Protein AF-A0A954KJP1-F1 (afdb_monomer_lite)

Radius of gyration: 23.6 Å; chains: 1; bounding box: 62×45×60 Å

pLDDT: mean 82.36, std 19.49, range [20.12, 98.12]

Foldseek 3Di:
DDQDADDDDDDPPDDDQAWAPLLVVQVPDDPQDDADSVGRCPHRRNCVRQQDADVVQDQPLQPPQAAPRRGGWGQKAFQQFAAPCSQVDDLQQQRGACHHDPDHDDPVSQPLDQQLAFTMFGFRPNAHTNGDHDLNHYFHQHDPPREPDDSRTASNDPQFHWTATSVRDIDTDGSPQDVQSVNSNSGRHNPDDSDPPTDDGSNPPDDPDDPDDDDDDDDDDPDDPDPDDDDDDDQPDDQVVLQQDWDQKDFDPFWDFLLVVVVVLCSSSVADEACVQADPVNRRDTDGDIDGGDTSNRSVCVSCVVSQWDWDADSNHGIYIHHD

Sequence (324 aa):
LLKYTNQHGSYPVGETQNLSWLGELEKSKAGAPAFREERPWNDPVNDAFVRRRVAQFQNPEIPKLVGDDGLPASHFAGVAGVGADAPDLAVQHPRAGIFGDRRQTRLQDVRDGLANTLMIVGVQNQLGSWAAPGNATMRALTKEPYINGPDGLGTGQQDGMFVLLADGSVRFLPAETEPVILRRLAAMADGTPLDPTFPGDPLVMENVQQPGMPPEPIAGPDDVPILVELAPNPPPFNVEKAVAQKLVRFEQTRPLTLRTLLVQWSELSALPIDVSAVPDEALNEQQQHSLENVSLAELLEELIEPAQLAADFSDEFGVRLKPR

Secondary structure (DSSP, 8-state):
------S---------SPPPHHHHHHHTSTTPPP--TTS-TTSTTTHHHHSS--GGG--TT----B-TTSSBBPSEEEEEEESTTGGGS-TT-TTB-S--TT----GGG--S-GGGSEEEEEB-SS--BTT--GGGTEEEE-SSS-BTSTT-B--S-SSEEEEEETTS-EEEEETTS-HHHHHHHH-SS----S-TTSS--GGG------TT-PPPPPP-TT--------PPPPPS--HHHHHTPEEEEEE-SS-EEHHHHHHHHHHHH---EE-TTS-HHHHH-EE--EEEEEEHHHHHHHHHTTTTEEEEEETTTEEEEEE-

Structure (mmCIF, N/CA/C/O backbone):
data_AF-A0A954KJP1-F1
#
_entry.id   AF-A0A954KJP1-F1
#
loop_
_atom_site.group_PDB
_atom_site.id
_atom_site.type_symbol
_atom_site.label_atom_id
_atom_site.label_alt_id
_atom_site.label_comp_id
_atom_site.label_asym_id
_atom_site.label_entity_id
_atom_site.label_seq_id
_atom_site.pdbx_PDB_ins_code
_atom_site.Cartn_x
_atom_site.Cartn_y
_atom_site.Cartn_z
_atom_site.occupancy
_atom_site.B_iso_or_equiv
_atom_site.auth_seq_id
_atom_site.auth_comp_id
_atom_site.auth_asym_id
_atom_site.auth_atom_id
_atom_site.pdbx_PDB_model_num
ATOM 1 N N . LEU A 1 1 ? 4.187 -1.324 -24.153 1.00 23.45 1 LEU A N 1
ATOM 2 C CA . LEU A 1 1 ? 3.593 -2.630 -23.792 1.00 23.45 1 LEU A CA 1
ATOM 3 C C . LEU A 1 1 ? 4.620 -3.708 -24.116 1.00 23.45 1 LEU A C 1
ATOM 5 O O . LEU A 1 1 ? 4.731 -4.095 -25.269 1.00 23.45 1 LEU A O 1
ATOM 9 N N . LEU A 1 2 ? 5.426 -4.099 -23.129 1.00 22.80 2 LEU A N 1
ATOM 10 C CA . LEU A 1 2 ? 6.421 -5.171 -23.238 1.00 22.80 2 LEU A CA 1
ATOM 11 C C . LEU A 1 2 ? 5.803 -6.469 -22.697 1.00 22.80 2 LEU A C 1
ATOM 13 O O . LEU A 1 2 ? 5.022 -6.424 -21.747 1.00 22.80 2 LEU A O 1
ATOM 17 N N . LYS A 1 3 ? 6.120 -7.610 -23.315 1.00 20.12 3 LYS A N 1
ATOM 18 C CA . LYS A 1 3 ? 5.771 -8.955 -22.833 1.00 20.12 3 LYS A CA 1
ATOM 19 C C . LYS A 1 3 ? 7.075 -9.671 -22.484 1.00 20.12 3 LYS A C 1
ATOM 21 O O . LYS A 1 3 ? 7.983 -9.684 -23.306 1.00 20.12 3 LYS A O 1
ATOM 26 N N . TYR A 1 4 ? 7.153 -10.245 -21.289 1.00 30.61 4 TYR A N 1
ATOM 27 C CA . TYR A 1 4 ? 8.313 -10.974 -20.769 1.00 30.61 4 TYR A CA 1
ATOM 28 C C . TYR A 1 4 ? 7.821 -12.268 -20.090 1.00 30.61 4 TYR A C 1
ATOM 30 O O . TYR A 1 4 ? 6.660 -12.341 -19.685 1.00 30.61 4 TYR A O 1
ATOM 38 N N . THR A 1 5 ? 8.667 -13.297 -19.994 1.00 25.14 5 THR A N 1
ATOM 39 C CA . THR A 1 5 ? 8.384 -14.532 -19.239 1.00 25.14 5 THR A CA 1
ATOM 40 C C . THR A 1 5 ? 9.705 -15.084 -18.696 1.00 25.14 5 THR A C 1
ATOM 42 O O . THR A 1 5 ? 10.645 -15.252 -19.472 1.00 25.14 5 THR A O 1
ATOM 45 N N . ASN A 1 6 ? 9.799 -15.346 -17.385 1.00 31.75 6 ASN A N 1
ATOM 46 C CA . ASN A 1 6 ? 10.981 -15.951 -16.748 1.00 31.75 6 ASN A CA 1
ATOM 47 C C . ASN A 1 6 ? 10.809 -17.469 -16.538 1.00 31.75 6 ASN A C 1
ATOM 49 O O . ASN A 1 6 ? 9.688 -17.974 -16.555 1.00 31.75 6 ASN A O 1
ATOM 53 N N . GLN A 1 7 ? 11.924 -18.189 -16.344 1.00 28.84 7 GLN A N 1
ATOM 54 C CA . GLN A 1 7 ? 11.957 -19.651 -16.167 1.00 28.84 7 GLN A CA 1
ATOM 55 C C . GLN A 1 7 ? 12.280 -20.131 -14.739 1.00 28.84 7 GLN A C 1
ATOM 57 O O . GLN A 1 7 ? 12.391 -21.338 -14.536 1.00 28.84 7 GLN A O 1
ATOM 62 N N . HIS A 1 8 ? 12.413 -19.261 -13.731 1.00 28.56 8 HIS A N 1
ATOM 63 C CA . HIS A 1 8 ? 12.825 -19.707 -12.394 1.00 28.56 8 HIS A CA 1
ATOM 64 C C . HIS A 1 8 ? 12.271 -18.848 -11.252 1.00 28.56 8 HIS A C 1
ATOM 66 O O . HIS A 1 8 ? 12.659 -17.696 -11.081 1.00 28.56 8 HIS A O 1
ATOM 72 N N . GLY A 1 9 ? 11.474 -19.481 -10.387 1.00 31.97 9 GLY A N 1
ATOM 73 C CA . GLY A 1 9 ? 11.171 -18.986 -9.046 1.00 31.97 9 GLY A CA 1
ATOM 74 C C . GLY A 1 9 ? 9.922 -19.637 -8.471 1.00 31.97 9 GLY A C 1
ATOM 75 O O . GLY A 1 9 ? 8.816 -19.213 -8.766 1.00 31.97 9 GLY A O 1
ATOM 76 N N . SER A 1 10 ? 10.088 -20.682 -7.662 1.00 26.67 10 SER A N 1
ATOM 77 C CA . SER A 1 10 ? 9.014 -21.211 -6.822 1.00 26.67 10 SER A CA 1
ATOM 78 C C . SER A 1 10 ? 8.552 -20.124 -5.851 1.00 26.67 10 SER A C 1
ATOM 80 O O . SER A 1 10 ? 9.316 -19.710 -4.978 1.00 26.67 10 SER A O 1
ATOM 82 N N . TYR A 1 11 ? 7.319 -19.662 -6.021 1.00 36.16 11 TYR A N 1
ATOM 83 C CA . TYR A 1 11 ? 6.672 -18.713 -5.123 1.00 36.16 11 TYR A CA 1
ATOM 84 C C . TYR A 1 11 ? 6.251 -19.428 -3.830 1.00 36.16 11 TYR A C 1
ATOM 86 O O . TYR A 1 11 ? 5.857 -20.597 -3.904 1.00 36.16 11 TYR A O 1
ATOM 94 N N . PRO A 1 12 ? 6.335 -18.777 -2.655 1.00 33.31 12 PRO A N 1
ATOM 95 C CA . PRO A 1 12 ? 5.857 -19.371 -1.412 1.00 33.31 12 PRO A CA 1
ATOM 96 C C . PRO A 1 12 ? 4.398 -19.807 -1.586 1.00 33.31 12 PRO A C 1
ATOM 98 O O . PRO A 1 12 ? 3.535 -19.025 -1.990 1.00 33.31 12 PRO A O 1
ATOM 101 N N . VAL A 1 13 ? 4.153 -21.095 -1.347 1.00 31.06 13 VAL A N 1
ATOM 102 C CA . VAL A 1 13 ? 2.827 -21.709 -1.407 1.00 31.06 13 VAL A CA 1
ATOM 103 C C . VAL A 1 13 ? 2.051 -21.208 -0.196 1.00 31.06 13 VAL A C 1
ATOM 105 O O . VAL A 1 13 ? 2.281 -21.645 0.926 1.00 31.06 13 VAL A O 1
ATOM 108 N N . GLY A 1 14 ? 1.176 -20.243 -0.460 1.00 35.81 14 GLY A N 1
ATOM 109 C CA . GLY A 1 14 ? 0.294 -19.589 0.497 1.00 35.81 14 GLY A CA 1
ATOM 110 C C . GLY A 1 14 ? -0.821 -18.863 -0.253 1.00 35.81 14 GLY A C 1
ATOM 111 O O . GLY A 1 14 ? -0.774 -17.656 -0.432 1.00 35.81 14 GLY A O 1
ATOM 112 N N . GLU A 1 15 ? -1.742 -19.660 -0.793 1.00 47.12 15 GLU A N 1
ATOM 113 C CA . GLU A 1 15 ? -3.182 -19.392 -0.918 1.00 47.12 15 GLU A CA 1
ATOM 114 C C . GLU A 1 15 ? -3.646 -18.015 -1.433 1.00 47.12 15 GLU A C 1
ATOM 116 O O . GLU A 1 15 ? -3.889 -17.073 -0.690 1.00 47.12 15 GLU A O 1
ATOM 121 N N . THR A 1 16 ? -3.867 -17.926 -2.746 1.00 52.97 16 THR A N 1
ATOM 122 C CA . THR A 1 16 ? -5.167 -17.649 -3.404 1.00 52.97 16 THR A CA 1
ATOM 123 C C . THR A 1 16 ? -4.906 -17.385 -4.893 1.00 52.97 16 THR A C 1
ATOM 125 O O . THR A 1 16 ? -3.893 -16.801 -5.270 1.00 52.97 16 THR A O 1
ATOM 128 N N . GLN A 1 17 ? -5.813 -17.813 -5.780 1.00 63.50 17 GLN A N 1
ATOM 129 C CA . GLN A 1 17 ? -5.730 -17.445 -7.207 1.00 63.50 17 GLN A CA 1
ATOM 130 C C . GLN A 1 17 ? -5.989 -15.943 -7.437 1.00 63.50 17 GLN A C 1
ATOM 132 O O . GLN A 1 17 ? -5.763 -15.427 -8.527 1.00 63.50 17 GLN A O 1
ATOM 137 N N . ASN A 1 18 ? -6.459 -15.248 -6.402 1.00 74.88 18 ASN A N 1
ATOM 138 C CA . ASN A 1 18 ? -7.111 -13.957 -6.504 1.00 74.88 18 ASN A CA 1
ATOM 139 C C . ASN A 1 18 ? -6.110 -12.800 -6.497 1.00 74.88 18 ASN A C 1
ATOM 141 O O . ASN A 1 18 ? -5.046 -12.867 -5.882 1.00 74.88 18 ASN A O 1
ATOM 145 N N . LEU A 1 19 ? -6.499 -11.712 -7.156 1.00 88.44 19 LEU A N 1
ATOM 146 C CA . LEU A 1 19 ? -5.857 -10.414 -7.008 1.00 88.44 19 LEU A CA 1
ATOM 147 C C . LEU A 1 19 ? -6.263 -9.765 -5.683 1.00 88.44 19 LEU A C 1
ATOM 149 O O . LEU A 1 19 ? -7.354 -9.992 -5.160 1.00 88.44 19 LEU A O 1
ATOM 153 N N . SER A 1 20 ? -5.405 -8.880 -5.186 1.00 92.00 20 SER A N 1
ATOM 154 C CA . SER A 1 20 ? -5.802 -7.883 -4.195 1.00 92.00 20 SER A CA 1
ATOM 155 C C . SER A 1 20 ? -6.935 -6.983 -4.702 1.00 92.00 20 SER A C 1
ATOM 157 O O . SER A 1 20 ? -7.167 -6.843 -5.907 1.00 92.00 20 SER A O 1
ATOM 159 N N . TRP A 1 21 ? -7.574 -6.251 -3.788 1.00 90.00 21 TRP A N 1
ATOM 160 C CA . TRP A 1 21 ? -8.555 -5.224 -4.155 1.00 90.00 21 TRP A CA 1
ATOM 161 C C . TRP A 1 21 ? -7.945 -4.105 -5.025 1.00 90.00 21 TRP A C 1
ATOM 163 O O . TRP A 1 21 ? -8.612 -3.574 -5.913 1.00 90.00 21 TRP A O 1
ATOM 173 N N . LEU A 1 22 ? -6.664 -3.778 -4.818 1.00 93.75 22 LEU A N 1
ATOM 174 C CA . LEU A 1 22 ? -5.909 -2.845 -5.660 1.00 93.75 22 LEU A CA 1
ATOM 175 C C . LEU A 1 22 ? -5.681 -3.417 -7.062 1.00 93.75 22 LEU A C 1
ATOM 177 O O . LEU A 1 22 ? -5.765 -2.696 -8.055 1.00 93.75 22 LEU A O 1
ATOM 181 N N . GLY A 1 23 ? -5.431 -4.722 -7.157 1.00 93.56 23 GLY A N 1
ATOM 182 C CA . GLY A 1 23 ? -5.283 -5.407 -8.428 1.00 93.56 23 GLY A CA 1
ATOM 183 C C . GLY A 1 23 ? -6.583 -5.480 -9.211 1.00 93.56 23 GLY A C 1
ATOM 184 O O . GLY A 1 23 ? -6.574 -5.198 -10.408 1.00 93.56 23 GLY A O 1
ATOM 185 N N . GLU A 1 24 ? -7.703 -5.747 -8.545 1.00 91.06 24 GLU A N 1
ATOM 186 C CA . GLU A 1 24 ? -9.035 -5.666 -9.149 1.00 91.06 24 GLU A CA 1
ATOM 187 C C . GLU A 1 24 ? -9.353 -4.244 -9.641 1.00 91.06 24 GLU A C 1
ATOM 189 O O . GLU A 1 24 ? -9.811 -4.063 -10.775 1.00 91.06 24 GLU A O 1
ATOM 194 N N . LEU A 1 25 ? -9.019 -3.218 -8.847 1.00 91.19 25 LEU A N 1
ATOM 195 C CA . LEU A 1 25 ? -9.160 -1.820 -9.255 1.00 91.19 25 LEU A CA 1
ATOM 196 C C . LEU A 1 25 ? -8.360 -1.526 -10.528 1.00 91.19 25 LEU A C 1
ATOM 198 O O . LEU A 1 25 ? -8.892 -0.938 -11.468 1.00 91.19 25 LEU A O 1
ATOM 202 N N . GLU A 1 26 ? -7.100 -1.950 -10.598 1.00 93.56 26 GLU A N 1
ATOM 203 C CA . GLU A 1 26 ? -6.287 -1.734 -11.791 1.00 93.56 26 GLU A CA 1
ATOM 204 C C . GLU A 1 26 ? -6.762 -2.537 -13.002 1.00 93.56 26 GLU A C 1
ATOM 206 O O . GLU A 1 26 ? -6.755 -2.009 -14.113 1.00 93.56 26 GLU A O 1
ATOM 211 N N . LYS A 1 27 ? -7.186 -3.790 -12.806 1.00 92.00 27 LYS A N 1
ATOM 212 C CA . LYS A 1 27 ? -7.729 -4.645 -13.871 1.00 92.00 27 LYS A CA 1
ATOM 213 C C . LYS A 1 27 ? -8.950 -3.996 -14.525 1.00 92.00 27 LYS A C 1
ATOM 215 O O . LYS A 1 27 ? -9.126 -4.108 -15.734 1.00 92.00 27 LYS A O 1
ATOM 220 N N . SER A 1 28 ? -9.757 -3.275 -13.743 1.00 88.62 28 SER A N 1
ATOM 221 C CA . SER A 1 28 ? -10.949 -2.572 -14.230 1.00 88.62 28 SER A CA 1
ATOM 222 C C . SER A 1 28 ? -10.658 -1.330 -15.091 1.00 88.62 28 SER A C 1
ATOM 224 O O . SER A 1 28 ? -11.560 -0.823 -15.763 1.00 88.62 28 SER A O 1
ATOM 226 N N . LYS A 1 29 ? -9.417 -0.819 -15.103 1.00 88.00 29 LYS A N 1
ATOM 227 C CA . LYS A 1 29 ? -9.063 0.398 -15.847 1.00 88.00 29 LYS A CA 1
ATOM 228 C C . LYS A 1 29 ? -8.981 0.144 -17.351 1.00 88.00 29 LYS A C 1
ATOM 230 O O . LYS A 1 29 ? -8.435 -0.854 -17.821 1.00 88.00 29 LYS A O 1
ATOM 235 N N . ALA A 1 30 ? -9.447 1.118 -18.131 1.00 82.44 30 ALA A N 1
ATOM 236 C CA . ALA A 1 30 ? -9.296 1.092 -19.580 1.00 82.44 30 ALA A CA 1
ATOM 237 C C . ALA A 1 30 ? -7.807 1.049 -19.972 1.00 82.44 30 ALA A C 1
ATOM 239 O O . ALA A 1 30 ? -7.017 1.886 -19.539 1.00 82.44 30 ALA A O 1
ATOM 240 N N . GLY A 1 31 ? -7.431 0.078 -20.809 1.00 81.88 31 GLY A N 1
ATOM 241 C CA . GLY A 1 31 ? -6.047 -0.098 -21.262 1.00 81.88 31 GLY A CA 1
ATOM 242 C C . GLY A 1 31 ? -5.134 -0.841 -20.282 1.00 81.88 31 GLY A C 1
ATOM 243 O O . GLY A 1 31 ? -3.928 -0.906 -20.532 1.00 81.88 31 GLY A O 1
ATOM 244 N N . ALA A 1 32 ? -5.675 -1.416 -19.202 1.00 82.75 32 ALA A N 1
ATOM 245 C CA . ALA A 1 32 ? -4.917 -2.309 -18.335 1.00 82.75 32 ALA A CA 1
ATOM 246 C C . ALA A 1 32 ? -4.325 -3.490 -19.140 1.00 82.75 32 ALA A C 1
ATOM 248 O O . ALA A 1 32 ? -4.969 -3.988 -20.073 1.00 82.75 32 ALA A O 1
ATOM 249 N N . PRO A 1 33 ? -3.100 -3.953 -18.816 1.00 84.12 33 PRO A N 1
ATOM 250 C CA . PRO A 1 33 ? -2.550 -5.164 -19.412 1.00 84.12 33 PRO A CA 1
ATOM 251 C C . PRO A 1 33 ? -3.483 -6.360 -19.205 1.00 84.12 33 PRO A C 1
ATOM 253 O O . PRO A 1 33 ? -4.196 -6.439 -18.207 1.00 84.12 33 PRO A O 1
ATOM 256 N N . ALA A 1 34 ? -3.452 -7.314 -20.134 1.00 84.44 34 ALA A N 1
ATOM 257 C CA . ALA A 1 34 ? -4.242 -8.529 -19.992 1.00 84.44 34 ALA A CA 1
ATOM 258 C C . ALA A 1 34 ? -3.804 -9.323 -18.748 1.00 84.44 34 ALA A C 1
ATOM 260 O O . ALA A 1 34 ? -2.611 -9.542 -18.546 1.00 84.44 34 ALA A O 1
ATOM 261 N N . PHE A 1 35 ? -4.783 -9.792 -17.979 1.00 87.44 35 PHE A N 1
ATOM 262 C CA . PHE A 1 35 ? -4.615 -10.672 -16.825 1.00 87.44 35 PHE A CA 1
ATOM 263 C C . PHE A 1 35 ? -5.343 -12.002 -17.094 1.00 87.44 35 PHE A C 1
ATOM 265 O O . PHE A 1 35 ? -6.341 -12.025 -17.818 1.00 87.44 35 PHE A O 1
ATOM 272 N N . ARG A 1 36 ? -4.812 -13.120 -16.596 1.00 87.56 36 ARG A N 1
ATOM 273 C CA . ARG A 1 36 ? -5.393 -14.467 -16.696 1.00 87.56 36 ARG A CA 1
ATOM 274 C C . ARG A 1 36 ? -5.914 -14.875 -15.330 1.00 87.56 36 ARG A C 1
ATOM 276 O O . ARG A 1 36 ? -5.128 -15.216 -14.452 1.00 87.56 36 ARG A O 1
ATOM 283 N N . GLU A 1 37 ? -7.231 -14.837 -15.178 1.00 84.12 37 GLU A N 1
ATOM 284 C CA . GLU A 1 37 ? -7.913 -15.132 -13.913 1.00 84.12 37 GLU A CA 1
ATOM 285 C C . GLU A 1 37 ? -7.865 -16.617 -13.550 1.00 84.12 37 GLU A C 1
ATOM 287 O O . GLU A 1 37 ? -7.960 -16.967 -12.381 1.00 84.12 37 GLU A O 1
ATOM 292 N N . GLU A 1 38 ? -7.657 -17.503 -14.530 1.00 84.00 38 GLU A N 1
ATOM 293 C CA . GLU A 1 38 ? -7.529 -18.943 -14.273 1.00 84.00 38 GLU A CA 1
ATOM 294 C C . GLU A 1 38 ? -6.162 -19.318 -13.675 1.00 84.00 38 GLU A C 1
ATOM 296 O O . GLU A 1 38 ? -5.870 -20.496 -13.440 1.00 84.00 38 GLU A O 1
ATOM 301 N N . ARG A 1 39 ? -5.283 -18.329 -13.486 1.00 85.06 39 ARG A N 1
ATOM 302 C CA . ARG A 1 39 ? -3.927 -18.490 -12.976 1.00 85.06 39 ARG A CA 1
ATOM 303 C C . ARG A 1 39 ? -3.725 -17.622 -11.739 1.00 85.06 39 ARG A C 1
ATOM 305 O O . ARG A 1 39 ? -4.300 -16.539 -11.671 1.00 85.06 39 ARG A O 1
ATOM 312 N N . PRO A 1 40 ? -2.881 -18.058 -10.787 1.00 85.19 40 PRO A N 1
ATOM 313 C CA . PRO A 1 40 ? -2.502 -17.227 -9.653 1.00 85.19 40 PRO A CA 1
ATOM 314 C C . PRO A 1 40 ? -2.019 -15.843 -10.083 1.00 85.19 40 PRO A C 1
ATOM 316 O O . PRO A 1 40 ? -1.412 -15.682 -11.147 1.00 85.19 40 PRO A O 1
ATOM 319 N N . TRP A 1 41 ? -2.244 -14.843 -9.235 1.00 87.56 41 TRP A N 1
ATOM 320 C CA . TRP A 1 41 ? -1.829 -13.471 -9.519 1.00 87.56 41 TRP A CA 1
ATOM 321 C C . TRP A 1 41 ? -0.326 -13.365 -9.829 1.00 87.56 41 TRP A C 1
ATOM 323 O O . TRP A 1 41 ? 0.057 -12.602 -10.710 1.00 87.56 41 TRP A O 1
ATOM 333 N N . ASN A 1 42 ? 0.508 -14.175 -9.174 1.00 85.56 42 ASN A N 1
ATOM 334 C CA . ASN A 1 42 ? 1.961 -14.228 -9.346 1.00 85.56 42 ASN A CA 1
ATOM 335 C C . ASN A 1 42 ? 2.444 -15.233 -10.411 1.00 85.56 42 ASN A C 1
ATOM 337 O O . ASN A 1 42 ? 3.642 -15.491 -10.499 1.00 85.56 42 ASN A O 1
ATOM 341 N N . ASP A 1 43 ? 1.548 -15.811 -11.217 1.00 86.38 43 ASP A N 1
ATOM 342 C CA . ASP A 1 43 ? 1.935 -16.683 -12.331 1.00 86.38 43 ASP A CA 1
ATOM 343 C C . ASP A 1 43 ? 2.736 -15.888 -13.387 1.00 86.38 43 ASP A C 1
ATOM 345 O O . ASP A 1 43 ? 2.366 -14.749 -13.700 1.00 86.38 43 ASP A O 1
ATOM 349 N N . PRO A 1 44 ? 3.785 -16.466 -14.005 1.00 85.94 44 PRO A N 1
ATOM 350 C CA . PRO A 1 44 ? 4.555 -15.806 -15.064 1.00 85.94 44 PRO A CA 1
ATOM 351 C C . PRO A 1 44 ? 3.729 -15.292 -16.255 1.00 85.94 44 PRO A C 1
ATOM 353 O O . PRO A 1 44 ? 4.186 -14.425 -16.994 1.00 85.94 44 PRO A O 1
ATOM 356 N N . VAL A 1 45 ? 2.510 -15.792 -16.484 1.00 85.50 45 VAL A N 1
ATOM 357 C CA . VAL A 1 45 ? 1.613 -15.227 -17.507 1.00 85.50 45 VAL A CA 1
ATOM 358 C C . VAL A 1 45 ? 1.045 -13.854 -17.115 1.00 85.50 45 VAL A C 1
ATOM 360 O O . VAL A 1 45 ? 0.721 -13.047 -17.988 1.00 85.50 45 VAL A O 1
ATOM 363 N N . ASN A 1 46 ? 0.932 -13.586 -15.812 1.00 89.00 46 ASN A N 1
ATOM 364 C CA . ASN A 1 46 ? 0.360 -12.375 -15.217 1.00 89.00 46 ASN A CA 1
ATOM 365 C C . ASN A 1 46 ? 1.420 -11.323 -14.868 1.00 89.00 46 ASN A C 1
ATOM 367 O O . ASN A 1 46 ? 1.108 -10.192 -14.501 1.00 89.00 46 ASN A O 1
ATOM 371 N N . ASP A 1 47 ? 2.684 -11.658 -15.059 1.00 86.12 47 ASP A N 1
ATOM 372 C CA . ASP A 1 47 ? 3.837 -10.835 -14.722 1.00 86.12 47 ASP A CA 1
ATOM 373 C C . ASP A 1 47 ? 3.807 -9.433 -15.357 1.00 86.12 47 ASP A C 1
ATOM 375 O O . ASP A 1 47 ? 4.095 -8.438 -14.694 1.00 86.12 47 ASP A O 1
ATOM 379 N N . ALA A 1 48 ? 3.396 -9.321 -16.626 1.00 84.62 48 ALA A N 1
ATOM 380 C CA . ALA A 1 48 ? 3.255 -8.027 -17.305 1.00 84.62 48 ALA A CA 1
ATOM 381 C C . ALA A 1 48 ? 2.191 -7.126 -16.650 1.00 84.62 48 ALA A C 1
ATOM 383 O O . ALA A 1 48 ? 2.259 -5.899 -16.750 1.00 84.62 48 ALA A O 1
ATOM 384 N N . PHE A 1 49 ? 1.201 -7.732 -15.992 1.00 89.75 49 PHE A N 1
ATOM 385 C CA . PHE A 1 49 ? 0.206 -7.021 -15.210 1.00 89.75 49 PHE A CA 1
ATOM 386 C C . PHE A 1 49 ? 0.740 -6.664 -13.822 1.00 89.75 49 PHE A C 1
ATOM 388 O O . PHE A 1 49 ? 0.528 -5.533 -13.410 1.00 89.75 49 PHE A O 1
ATOM 395 N N . VAL A 1 50 ? 1.437 -7.566 -13.127 1.00 91.44 50 VAL A N 1
ATOM 396 C CA . VAL A 1 50 ? 1.845 -7.400 -11.716 1.00 91.44 50 VAL A CA 1
ATOM 397 C C . VAL A 1 50 ? 3.120 -6.577 -11.528 1.00 91.44 50 VAL A C 1
ATOM 399 O O . VAL A 1 50 ? 3.231 -5.805 -10.579 1.00 91.44 50 VAL A O 1
ATOM 402 N N . ARG A 1 51 ? 4.088 -6.684 -12.442 1.00 89.75 51 ARG A N 1
ATOM 403 C CA . ARG A 1 51 ? 5.404 -6.035 -12.297 1.00 89.75 51 ARG A CA 1
ATOM 404 C C . ARG A 1 51 ? 5.436 -4.571 -12.696 1.00 89.75 51 ARG A C 1
ATOM 406 O O . ARG A 1 51 ? 6.471 -3.922 -12.574 1.00 89.75 51 ARG A O 1
ATOM 413 N N . ARG A 1 52 ? 4.319 -4.022 -13.164 1.00 91.12 52 ARG A N 1
ATOM 414 C CA . ARG A 1 52 ? 4.244 -2.587 -13.426 1.00 91.12 52 ARG A CA 1
ATOM 415 C C . ARG A 1 52 ? 4.224 -1.820 -12.113 1.00 91.12 52 ARG A C 1
ATOM 417 O O . ARG A 1 52 ? 3.518 -2.164 -11.164 1.00 91.12 52 ARG A O 1
ATOM 424 N N . ARG A 1 53 ? 4.943 -0.710 -12.106 1.00 8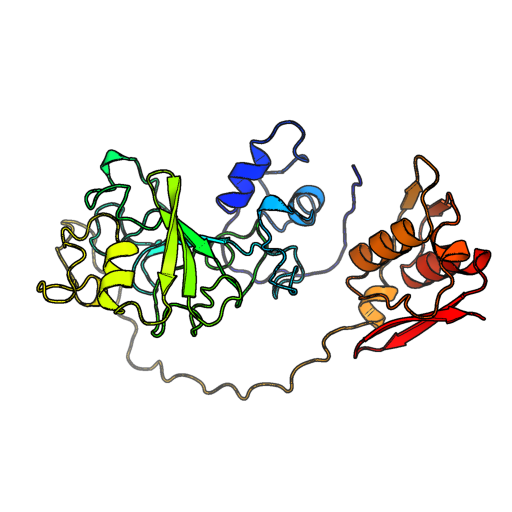9.62 53 ARG A N 1
ATOM 425 C CA . ARG A 1 53 ? 4.791 0.311 -11.085 1.00 89.62 53 ARG A CA 1
ATOM 426 C C . ARG A 1 53 ? 3.460 1.035 -11.285 1.00 89.62 53 ARG A C 1
ATOM 428 O O . ARG A 1 53 ? 3.159 1.495 -12.386 1.00 89.62 53 ARG A O 1
ATOM 435 N N . VAL A 1 54 ? 2.692 1.173 -10.211 1.00 93.06 54 VAL A N 1
ATOM 436 C CA . VAL A 1 54 ? 1.471 1.982 -10.181 1.00 93.06 54 VAL A CA 1
ATOM 437 C C . VAL A 1 54 ? 1.727 3.145 -9.239 1.00 93.06 54 VAL A C 1
ATOM 439 O O . VAL A 1 54 ? 1.607 3.010 -8.026 1.00 93.06 54 VAL A O 1
ATOM 442 N N . ALA A 1 55 ? 2.139 4.287 -9.793 1.00 91.69 55 ALA A N 1
ATOM 443 C CA . ALA A 1 55 ? 2.544 5.447 -8.996 1.00 91.69 55 ALA A CA 1
ATOM 444 C C . ALA A 1 55 ? 1.434 5.928 -8.042 1.00 91.69 55 ALA A C 1
ATOM 446 O O . ALA A 1 55 ? 1.727 6.432 -6.968 1.00 91.69 55 ALA A O 1
ATOM 447 N N . GLN A 1 56 ? 0.164 5.713 -8.397 1.00 92.38 56 GLN A N 1
ATOM 448 C CA . GLN A 1 56 ? -0.992 6.052 -7.565 1.00 92.38 56 GLN A CA 1
ATOM 449 C C . GLN A 1 56 ? -1.063 5.246 -6.261 1.00 92.38 56 GLN A C 1
ATOM 451 O O . GLN A 1 56 ? -1.740 5.668 -5.331 1.00 92.38 56 GLN A O 1
ATOM 456 N N . PHE A 1 57 ? -0.386 4.098 -6.185 1.00 95.44 57 PHE A N 1
ATOM 457 C CA . PHE A 1 57 ? -0.324 3.270 -4.980 1.00 95.44 57 PHE A CA 1
ATOM 458 C C . PHE A 1 57 ? 0.923 3.547 -4.148 1.00 95.44 57 PHE A C 1
ATOM 460 O O . PHE A 1 57 ? 1.160 2.866 -3.158 1.00 95.44 57 PHE A O 1
ATOM 467 N N . GLN A 1 58 ? 1.728 4.538 -4.530 1.00 94.19 58 GLN A N 1
ATOM 468 C CA . GLN A 1 58 ? 2.991 4.827 -3.879 1.00 94.19 58 GLN A CA 1
ATOM 469 C C . GLN A 1 58 ? 2.994 6.233 -3.301 1.00 94.19 58 GLN A C 1
ATOM 471 O O . GLN A 1 58 ? 2.810 7.227 -3.997 1.00 94.19 58 GLN A O 1
ATOM 476 N N . ASN A 1 59 ? 3.268 6.301 -2.007 1.00 93.19 59 ASN A N 1
ATOM 477 C CA . ASN A 1 59 ? 3.651 7.528 -1.336 1.00 93.19 59 ASN A CA 1
ATOM 478 C C . ASN A 1 59 ? 5.092 7.921 -1.739 1.00 93.19 59 ASN A C 1
ATOM 480 O O . ASN A 1 59 ? 5.993 7.111 -1.503 1.00 93.19 59 ASN A O 1
ATOM 484 N N . PRO A 1 60 ? 5.322 9.113 -2.327 1.00 88.56 60 PRO A N 1
ATOM 485 C CA . PRO A 1 60 ? 6.655 9.567 -2.732 1.00 88.56 60 PRO A CA 1
ATOM 486 C C . PRO A 1 60 ? 7.615 9.803 -1.557 1.00 88.56 60 PRO A C 1
ATOM 488 O O . PRO A 1 60 ? 8.823 9.759 -1.762 1.00 88.56 60 PRO A O 1
ATOM 491 N N . GLU A 1 61 ? 7.100 9.998 -0.339 1.00 87.00 61 GLU A N 1
ATOM 492 C CA . GLU A 1 61 ? 7.909 10.185 0.875 1.00 87.00 61 GLU A CA 1
ATOM 493 C C . GLU A 1 61 ? 8.488 8.869 1.419 1.00 87.00 61 GLU A C 1
ATOM 495 O O . GLU A 1 61 ? 9.297 8.879 2.343 1.00 87.00 61 GLU A O 1
ATOM 500 N N . ILE A 1 62 ? 8.085 7.720 0.863 1.00 89.56 62 ILE A N 1
ATOM 501 C CA . ILE A 1 62 ? 8.576 6.398 1.260 1.00 89.56 62 ILE A CA 1
ATOM 502 C C . ILE A 1 62 ? 9.543 5.900 0.174 1.00 89.56 62 ILE A C 1
ATOM 504 O O . ILE A 1 62 ? 9.097 5.538 -0.919 1.00 89.56 62 ILE A O 1
ATOM 508 N N . PRO A 1 63 ? 10.864 5.839 0.447 1.00 87.12 63 PRO A N 1
ATOM 509 C CA . PRO A 1 63 ? 11.859 5.480 -0.568 1.00 87.12 63 PRO A CA 1
ATOM 510 C C . PRO A 1 63 ? 11.753 4.036 -1.067 1.00 87.12 63 PRO A C 1
ATOM 512 O O . PRO A 1 63 ? 12.184 3.723 -2.176 1.00 87.12 63 PRO A O 1
ATOM 515 N N . LYS A 1 64 ? 11.211 3.130 -0.245 1.00 89.19 64 LYS A N 1
ATOM 516 C CA . LYS A 1 64 ? 11.125 1.702 -0.557 1.00 89.19 64 LYS A CA 1
ATOM 517 C C . LYS A 1 64 ? 9.957 1.432 -1.505 1.00 89.19 64 LYS A C 1
ATOM 519 O O . LYS A 1 64 ? 8.844 1.228 -1.063 1.00 89.19 64 LYS A O 1
ATOM 524 N N . LEU A 1 65 ? 10.216 1.385 -2.810 1.00 90.62 65 LEU A N 1
ATOM 525 C CA . LEU A 1 65 ? 9.175 1.222 -3.843 1.00 90.62 65 LEU A CA 1
ATOM 526 C C . LEU A 1 65 ? 8.817 -0.239 -4.176 1.00 90.62 65 LEU A C 1
ATOM 528 O O . LEU A 1 65 ? 7.937 -0.491 -5.006 1.00 90.62 65 LEU A O 1
ATOM 532 N N . VAL A 1 66 ? 9.525 -1.192 -3.575 1.00 88.56 66 VAL A N 1
ATOM 533 C CA . VAL A 1 66 ? 9.443 -2.629 -3.857 1.00 88.56 66 VAL A CA 1
ATOM 534 C C . VAL A 1 66 ? 9.223 -3.371 -2.541 1.00 88.56 66 VAL A C 1
ATOM 536 O O . VAL A 1 66 ? 9.801 -3.005 -1.514 1.00 88.56 66 VAL A O 1
ATOM 539 N N . GLY A 1 67 ? 8.350 -4.374 -2.566 1.00 80.44 67 GLY A N 1
ATOM 540 C CA . GLY A 1 67 ? 8.059 -5.219 -1.419 1.00 80.44 67 GLY A CA 1
ATOM 541 C C . GLY A 1 67 ? 9.201 -6.176 -1.092 1.00 80.44 67 GLY A C 1
ATOM 542 O O . GLY A 1 67 ? 10.166 -6.311 -1.846 1.00 80.44 67 GLY A O 1
ATOM 543 N N . ASP A 1 68 ? 9.069 -6.882 0.028 1.00 77.81 68 ASP A N 1
ATOM 544 C CA . ASP A 1 68 ? 10.013 -7.942 0.422 1.00 77.81 68 ASP A CA 1
ATOM 545 C C . ASP A 1 68 ? 9.991 -9.138 -0.558 1.00 77.81 68 ASP A C 1
ATOM 547 O O . ASP A 1 68 ? 10.901 -9.963 -0.581 1.00 77.81 68 ASP A O 1
ATOM 551 N N . ASP A 1 69 ? 8.968 -9.195 -1.412 1.00 76.31 69 ASP A N 1
ATOM 552 C CA . ASP A 1 69 ? 8.775 -10.149 -2.505 1.00 76.31 69 ASP A CA 1
ATOM 553 C C . ASP A 1 69 ? 9.479 -9.751 -3.820 1.00 76.31 69 ASP A C 1
ATOM 555 O O . ASP A 1 69 ? 9.413 -10.492 -4.804 1.00 76.31 69 ASP A O 1
ATOM 559 N N . GLY A 1 70 ? 10.147 -8.593 -3.866 1.00 84.25 70 GLY A N 1
ATOM 560 C CA . GLY A 1 70 ? 10.804 -8.086 -5.073 1.00 84.25 70 GLY A CA 1
ATOM 561 C C . GLY A 1 70 ? 9.835 -7.550 -6.136 1.00 84.25 70 GLY A C 1
ATOM 562 O O . GLY A 1 70 ? 10.243 -7.324 -7.278 1.00 84.25 70 GLY A O 1
ATOM 563 N N . LEU A 1 71 ? 8.559 -7.349 -5.794 1.00 89.44 71 LEU A N 1
ATOM 564 C CA . LEU A 1 71 ? 7.535 -6.811 -6.690 1.00 89.44 71 LEU A CA 1
ATOM 565 C C . LEU A 1 71 ? 7.158 -5.371 -6.305 1.00 89.44 71 LEU A C 1
ATOM 567 O O . LEU A 1 71 ? 7.326 -4.975 -5.151 1.00 89.44 71 LEU A O 1
ATOM 571 N N . PRO A 1 72 ? 6.640 -4.550 -7.242 1.00 93.50 72 PRO A N 1
ATOM 572 C CA . PRO A 1 72 ? 6.262 -3.172 -6.936 1.00 93.50 72 PRO A CA 1
ATOM 573 C C . PRO A 1 72 ? 5.265 -3.097 -5.776 1.00 93.50 72 PRO A C 1
ATOM 575 O O . PRO A 1 72 ? 4.190 -3.700 -5.835 1.00 93.50 72 PRO A O 1
ATOM 578 N N . ALA A 1 73 ? 5.615 -2.339 -4.738 1.00 94.25 73 ALA A N 1
ATOM 579 C CA . ALA A 1 73 ? 4.831 -2.259 -3.514 1.00 94.25 73 ALA A CA 1
ATOM 580 C C . ALA A 1 73 ? 3.616 -1.331 -3.641 1.00 94.25 73 ALA A C 1
ATOM 582 O O . ALA A 1 73 ? 3.614 -0.395 -4.450 1.00 94.25 73 ALA A O 1
ATOM 583 N N . SER A 1 74 ? 2.627 -1.554 -2.773 1.00 95.25 74 SER A N 1
ATOM 584 C CA . SER A 1 74 ? 1.670 -0.521 -2.364 1.00 95.25 74 SER A CA 1
ATOM 585 C C . SER A 1 74 ? 2.106 0.110 -1.037 1.00 95.25 74 SER A C 1
ATOM 587 O O . SER A 1 74 ? 2.526 -0.594 -0.123 1.00 95.25 74 SER A O 1
ATOM 589 N N . HIS A 1 75 ? 1.956 1.428 -0.915 1.00 96.88 75 HIS A N 1
ATOM 590 C CA . HIS A 1 75 ? 2.081 2.194 0.335 1.00 96.88 75 HIS A CA 1
ATOM 591 C C . HIS A 1 75 ? 0.719 2.483 0.975 1.00 96.88 75 HIS A C 1
ATOM 593 O O . HIS A 1 75 ? 0.618 3.288 1.898 1.00 96.88 75 HIS A O 1
ATOM 599 N N . PHE A 1 76 ? -0.335 1.835 0.480 1.00 97.00 76 PHE A N 1
ATOM 600 C CA . PHE A 1 76 ? -1.691 1.942 0.996 1.00 97.00 76 PHE A CA 1
ATOM 601 C C . PHE A 1 76 ? -2.293 0.558 1.195 1.00 97.00 76 PHE A C 1
ATOM 603 O O . PHE A 1 76 ? -2.134 -0.326 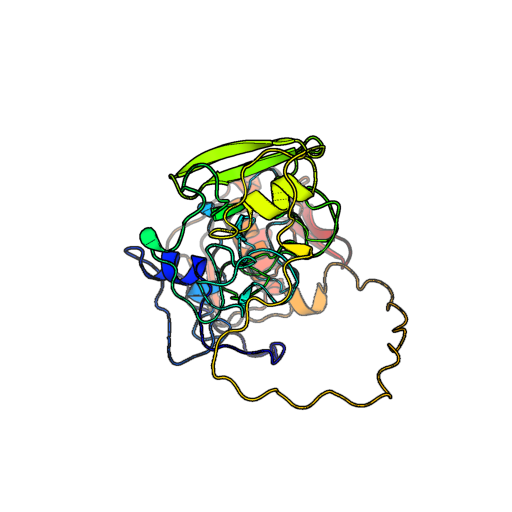0.346 1.00 97.00 76 PHE A O 1
ATOM 610 N N . ALA A 1 77 ? -3.028 0.397 2.289 1.00 97.12 77 ALA A N 1
ATOM 611 C CA . ALA A 1 77 ? -3.735 -0.831 2.602 1.00 97.12 77 ALA A CA 1
ATOM 612 C C . ALA A 1 77 ? -5.174 -0.552 3.039 1.00 97.12 77 ALA A C 1
ATOM 614 O O . ALA A 1 77 ? -5.452 0.441 3.714 1.00 97.12 77 ALA A O 1
ATOM 615 N N . GLY A 1 78 ? -6.082 -1.448 2.660 1.00 97.50 78 GLY A N 1
ATOM 616 C CA . GLY A 1 78 ? -7.447 -1.464 3.175 1.00 97.50 78 GLY A CA 1
ATOM 617 C C . GLY A 1 78 ? -7.474 -1.917 4.636 1.00 97.50 78 GLY A C 1
ATOM 618 O O . GLY A 1 78 ? -6.671 -2.758 5.040 1.00 97.50 78 GLY A O 1
ATOM 619 N N . VAL A 1 79 ? -8.387 -1.378 5.440 1.00 98.12 79 VAL A N 1
ATOM 620 C CA . VAL A 1 79 ? -8.494 -1.730 6.865 1.00 98.12 79 VAL A CA 1
ATOM 621 C C . VAL A 1 79 ? -9.392 -2.951 7.067 1.00 98.12 79 VAL A C 1
ATOM 623 O O . VAL A 1 79 ? -10.576 -2.924 6.724 1.00 98.12 79 VAL A O 1
ATOM 626 N N . ALA A 1 80 ? -8.829 -4.015 7.645 1.00 96.44 80 ALA A N 1
ATOM 627 C CA . ALA A 1 80 ? -9.513 -5.281 7.912 1.00 96.44 80 ALA A CA 1
ATOM 628 C C . ALA A 1 80 ? -10.292 -5.314 9.229 1.00 96.44 80 ALA A C 1
ATOM 630 O O . ALA A 1 80 ? -11.194 -6.141 9.391 1.00 96.44 80 ALA A O 1
ATOM 631 N N . GLY A 1 81 ? -9.942 -4.426 10.163 1.00 96.94 81 GLY A N 1
ATOM 632 C CA . GLY A 1 81 ? -10.514 -4.361 11.505 1.00 96.94 81 GLY A CA 1
ATOM 633 C C . GLY A 1 81 ? -9.479 -4.576 12.607 1.00 96.94 81 GLY A C 1
ATOM 634 O O . GLY A 1 81 ? -8.313 -4.206 12.454 1.00 96.94 81 GLY A O 1
ATOM 635 N N . VAL A 1 82 ? -9.917 -5.157 13.724 1.00 97.38 82 VAL A N 1
ATOM 636 C CA . VAL A 1 82 ? -9.143 -5.280 14.970 1.00 97.38 82 VAL A CA 1
ATOM 637 C C . VAL A 1 82 ? -8.861 -6.746 15.313 1.00 97.38 82 VAL A C 1
ATOM 639 O O . VAL A 1 82 ? -9.782 -7.549 15.472 1.00 97.38 82 VAL A O 1
ATOM 642 N N . GLY A 1 83 ? -7.586 -7.079 15.509 1.00 94.31 83 GLY A N 1
ATOM 643 C CA . GLY A 1 83 ? -7.104 -8.437 15.778 1.00 94.31 83 GLY A CA 1
ATOM 644 C C . GLY A 1 83 ? -6.622 -9.168 14.522 1.00 94.31 83 GLY A C 1
ATOM 645 O O . GLY A 1 83 ? -7.010 -8.838 13.405 1.00 94.31 83 GLY A O 1
ATOM 646 N N . ALA A 1 84 ? -5.746 -10.158 14.703 1.00 91.19 84 ALA A N 1
ATOM 647 C CA . ALA A 1 84 ? -5.104 -10.875 13.595 1.00 91.19 84 ALA A CA 1
ATOM 648 C C . ALA A 1 84 ? -6.095 -11.662 12.713 1.00 91.19 84 ALA A C 1
ATOM 650 O O . ALA A 1 84 ? -5.860 -11.826 11.523 1.00 91.19 84 ALA A O 1
ATOM 651 N N . ASP A 1 85 ? -7.218 -12.093 13.283 1.00 90.00 85 ASP A N 1
ATOM 652 C CA . ASP A 1 85 ? -8.316 -12.805 12.623 1.00 90.00 85 ASP A CA 1
ATOM 653 C C . ASP A 1 85 ? -9.315 -11.874 11.910 1.00 90.00 85 ASP A C 1
ATOM 655 O O . ASP A 1 85 ? -10.242 -12.346 11.252 1.00 90.00 85 ASP A O 1
ATOM 659 N N . ALA A 1 86 ? -9.149 -10.547 12.008 1.00 92.00 86 ALA A N 1
ATOM 660 C CA . ALA A 1 86 ? -10.094 -9.576 11.456 1.00 92.00 86 ALA A CA 1
ATOM 661 C C . ALA A 1 86 ? -10.435 -9.747 9.957 1.00 92.00 86 ALA A C 1
ATOM 663 O O . ALA A 1 86 ? -11.608 -9.561 9.599 1.00 92.00 86 ALA A O 1
ATOM 664 N N . PRO A 1 87 ? -9.486 -10.125 9.074 1.00 89.94 87 PRO A N 1
ATOM 665 C CA . PRO A 1 87 ? -9.784 -10.404 7.669 1.00 89.94 87 PRO A CA 1
ATOM 666 C C . PRO A 1 87 ? -10.818 -11.519 7.444 1.00 89.94 87 PRO A C 1
ATOM 668 O O . PRO A 1 87 ? -11.603 -11.430 6.497 1.00 89.94 87 PRO A O 1
ATOM 671 N N . ASP A 1 88 ? -10.868 -12.520 8.326 1.00 88.19 88 ASP A N 1
ATOM 672 C CA . ASP A 1 88 ? -11.752 -13.690 8.216 1.00 88.19 88 ASP A CA 1
ATOM 673 C C . ASP A 1 88 ? -13.104 -13.502 8.921 1.00 88.19 88 ASP A C 1
ATOM 675 O O . ASP A 1 88 ? -14.039 -14.280 8.713 1.00 88.19 88 ASP A O 1
ATOM 679 N N . LEU A 1 89 ? -13.247 -12.456 9.742 1.00 88.81 89 LEU A N 1
ATOM 680 C CA . LEU A 1 89 ? -14.483 -12.198 10.478 1.00 88.81 89 LEU A CA 1
ATOM 681 C C . LEU A 1 89 ? -15.686 -11.987 9.546 1.00 88.81 89 LEU A C 1
ATOM 683 O O . LEU A 1 89 ? -15.586 -11.479 8.428 1.00 88.81 89 LEU A O 1
ATOM 687 N N . ALA A 1 90 ? -16.880 -12.313 10.033 1.00 89.31 90 ALA A N 1
ATOM 688 C CA . ALA A 1 90 ? -18.103 -11.970 9.320 1.00 89.31 90 ALA A CA 1
ATOM 689 C C . ALA A 1 90 ? -18.318 -10.448 9.282 1.00 89.31 90 ALA A C 1
ATOM 691 O O . ALA A 1 90 ? -17.976 -9.737 10.222 1.00 89.31 90 ALA A O 1
ATOM 692 N N . VAL A 1 91 ? -18.995 -9.959 8.239 1.00 86.38 91 VAL A N 1
ATOM 693 C CA . VAL A 1 91 ? -19.282 -8.522 8.034 1.00 86.38 91 VAL A CA 1
ATOM 694 C C . VAL A 1 91 ? -20.017 -7.859 9.212 1.00 86.38 91 VAL A C 1
ATOM 696 O O . VAL A 1 91 ? -19.932 -6.659 9.397 1.00 86.38 91 VAL A O 1
ATOM 699 N N . GLN A 1 92 ? -20.743 -8.626 10.026 1.00 87.19 92 GLN A N 1
ATOM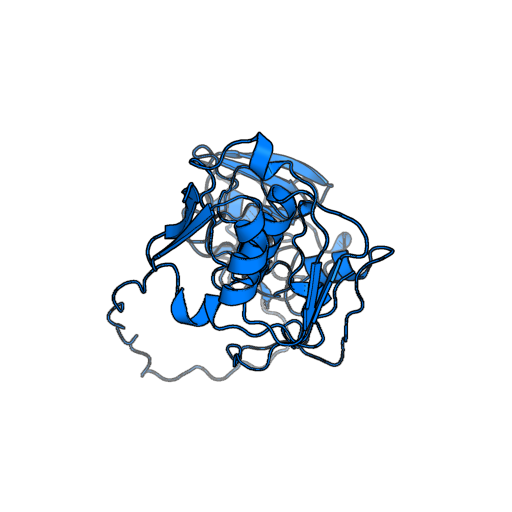 700 C CA . GLN A 1 92 ? -21.500 -8.101 11.170 1.00 87.19 92 GLN A CA 1
ATOM 701 C C . GLN A 1 92 ? -20.716 -8.149 12.490 1.00 87.19 92 GLN A C 1
ATOM 703 O O . GLN A 1 92 ? -21.269 -7.812 13.534 1.00 87.19 92 GLN A O 1
ATOM 708 N N . HIS A 1 93 ? -19.481 -8.652 12.474 1.00 92.94 93 HIS A N 1
ATOM 709 C CA . HIS A 1 93 ? -18.693 -8.813 13.687 1.00 92.94 93 HIS A CA 1
ATOM 710 C C . HIS A 1 93 ? -18.220 -7.440 14.196 1.00 92.94 93 HIS A C 1
ATOM 712 O O . HIS A 1 93 ? -17.732 -6.650 13.390 1.00 92.94 93 HIS A O 1
ATOM 718 N N . PRO A 1 94 ? -18.277 -7.155 15.511 1.00 93.50 94 PRO A N 1
ATOM 719 C CA . PRO A 1 94 ? -17.900 -5.843 16.055 1.00 93.50 94 PRO A CA 1
ATOM 720 C C . PRO A 1 94 ? -16.437 -5.468 15.788 1.00 93.50 94 PRO A C 1
ATOM 722 O O . PRO A 1 94 ? -16.100 -4.301 15.703 1.00 93.50 94 PRO A O 1
ATOM 725 N N . ARG A 1 95 ? -15.556 -6.456 15.609 1.00 95.31 95 ARG A N 1
ATOM 726 C CA . ARG A 1 95 ? -14.142 -6.243 15.242 1.00 95.31 95 ARG A CA 1
ATOM 727 C C . ARG A 1 95 ? -13.869 -6.128 13.738 1.00 95.31 95 ARG A C 1
ATOM 729 O O . ARG A 1 95 ? -12.724 -5.899 13.359 1.00 95.31 95 ARG A O 1
ATOM 736 N N . ALA A 1 96 ? -14.867 -6.336 12.880 1.00 95.44 96 ALA A N 1
ATOM 737 C CA . ALA A 1 96 ? -14.669 -6.307 11.436 1.00 95.44 96 ALA A CA 1
ATOM 738 C C . ALA A 1 96 ? -14.502 -4.866 10.933 1.00 95.44 96 ALA A C 1
ATOM 740 O O . ALA A 1 96 ? -15.287 -3.983 11.273 1.00 95.44 96 ALA A O 1
ATOM 741 N N . GLY A 1 97 ? -13.490 -4.649 10.097 1.00 96.38 97 GLY A N 1
ATOM 742 C CA . GLY A 1 97 ? -13.328 -3.445 9.288 1.00 96.38 97 GLY A CA 1
ATOM 743 C C . GLY A 1 97 ? -13.915 -3.620 7.888 1.00 96.38 97 GLY A C 1
ATOM 744 O O . GLY A 1 97 ? -14.500 -4.660 7.556 1.00 96.38 97 GLY A O 1
ATOM 745 N N . ILE A 1 98 ? -13.728 -2.605 7.045 1.00 95.81 98 ILE A N 1
ATOM 746 C CA . ILE A 1 98 ? -14.333 -2.542 5.707 1.00 95.81 98 ILE A CA 1
ATOM 747 C C . ILE A 1 98 ? -13.833 -3.656 4.784 1.00 95.81 98 ILE A C 1
ATOM 749 O O . ILE A 1 98 ? -14.628 -4.219 4.030 1.00 95.81 98 ILE A O 1
ATOM 753 N N . PHE A 1 99 ? -12.547 -3.994 4.833 1.00 94.94 99 PHE A N 1
ATOM 754 C CA . PHE A 1 99 ? -11.951 -5.024 3.982 1.00 94.94 99 PHE A CA 1
ATOM 755 C C . PHE A 1 99 ? -11.923 -6.385 4.690 1.00 94.94 99 PHE A C 1
ATOM 757 O O . PHE A 1 99 ? -11.870 -6.454 5.913 1.00 94.94 99 PHE A O 1
ATOM 764 N N . GLY A 1 100 ? -11.975 -7.480 3.933 1.00 87.94 100 GLY A N 1
ATOM 765 C CA . GLY A 1 100 ? -11.827 -8.844 4.448 1.00 87.94 100 GLY A CA 1
ATOM 766 C C . GLY A 1 100 ? -11.704 -9.851 3.307 1.00 87.94 100 GLY A C 1
ATOM 767 O O . GLY A 1 100 ? -12.128 -9.561 2.189 1.00 87.94 100 GLY A O 1
ATOM 768 N N . ASP A 1 101 ? -11.140 -11.028 3.573 1.00 80.69 101 ASP A N 1
ATOM 769 C CA . ASP A 1 101 ? -10.750 -11.978 2.516 1.00 80.69 101 ASP A CA 1
ATOM 770 C C . ASP A 1 101 ? -11.948 -12.666 1.848 1.00 80.69 101 ASP A C 1
ATOM 772 O O . ASP A 1 101 ? -11.912 -13.002 0.664 1.00 80.69 101 ASP A O 1
ATOM 776 N N . ARG A 1 102 ? -13.035 -12.883 2.599 1.00 76.50 102 ARG A N 1
ATOM 777 C CA . ARG A 1 102 ? -14.202 -13.665 2.142 1.00 76.50 102 ARG A CA 1
ATOM 778 C C . ARG A 1 102 ? -15.525 -12.929 2.314 1.00 76.50 102 ARG A C 1
ATOM 780 O O . ARG A 1 102 ? -16.581 -13.557 2.406 1.00 76.50 102 ARG A O 1
ATOM 787 N N . ARG A 1 103 ? -15.489 -11.595 2.371 1.00 82.06 103 ARG A N 1
ATOM 788 C CA . ARG A 1 103 ? -16.691 -10.767 2.529 1.00 82.06 103 ARG A CA 1
ATOM 789 C C . ARG A 1 103 ? -16.703 -9.569 1.591 1.00 82.06 103 ARG A C 1
ATOM 791 O O . ARG A 1 103 ? -15.670 -9.013 1.246 1.00 82.06 103 ARG A O 1
ATOM 798 N N . GLN A 1 104 ? -17.912 -9.160 1.222 1.00 81.56 104 GLN A N 1
ATOM 799 C CA . GLN A 1 104 ? -18.173 -7.884 0.568 1.00 81.56 104 GLN A CA 1
ATOM 800 C C . GLN A 1 104 ? -18.911 -6.979 1.548 1.00 81.56 104 GLN A C 1
ATOM 802 O O . GLN A 1 104 ? -19.986 -7.333 2.036 1.00 81.56 104 GLN A O 1
ATOM 807 N N . THR A 1 105 ? -18.335 -5.815 1.820 1.00 84.75 105 THR A N 1
ATOM 808 C CA . THR A 1 105 ? -18.926 -4.800 2.695 1.00 84.75 105 THR A CA 1
ATOM 809 C C . THR A 1 105 ? -19.749 -3.827 1.860 1.00 84.75 105 THR A C 1
ATOM 811 O O . THR A 1 105 ? -19.266 -3.290 0.863 1.00 84.75 105 THR A O 1
ATOM 814 N N . ARG A 1 106 ? -21.002 -3.588 2.251 1.00 84.06 106 ARG A N 1
ATOM 815 C CA . ARG A 1 106 ? -21.874 -2.577 1.635 1.00 84.06 106 ARG A CA 1
ATOM 816 C C . ARG A 1 106 ? -21.955 -1.355 2.543 1.00 84.06 106 ARG A C 1
ATOM 818 O O . ARG A 1 106 ? -21.723 -1.449 3.742 1.00 84.06 106 ARG A O 1
ATOM 825 N N . LEU A 1 107 ? -22.396 -0.220 1.998 1.00 81.94 107 LEU A N 1
ATOM 826 C CA . LEU A 1 107 ? -22.542 1.028 2.765 1.00 81.94 107 LEU A CA 1
ATOM 827 C C . LEU A 1 107 ? -23.395 0.863 4.034 1.00 81.94 107 LEU A C 1
ATOM 829 O O . LEU A 1 107 ? -23.060 1.404 5.076 1.00 81.94 107 LEU A O 1
ATOM 833 N N . GLN A 1 108 ? -24.470 0.077 3.960 1.00 83.94 108 GLN A N 1
ATOM 834 C CA . GLN A 1 108 ? -25.361 -0.210 5.094 1.00 83.94 108 GLN A CA 1
ATOM 835 C C . GLN A 1 108 ? -24.751 -1.112 6.179 1.00 83.94 108 GLN A C 1
ATOM 837 O O . GLN A 1 108 ? -25.334 -1.250 7.254 1.00 83.94 108 GLN A O 1
ATOM 842 N N . ASP A 1 109 ? -23.632 -1.775 5.881 1.00 86.88 109 ASP A N 1
ATOM 843 C CA . ASP A 1 109 ? -22.916 -2.601 6.849 1.00 86.88 109 ASP A CA 1
ATOM 844 C C . ASP A 1 109 ? -21.973 -1.738 7.722 1.00 86.88 109 ASP A C 1
ATOM 846 O O . ASP A 1 109 ? -21.620 -2.162 8.818 1.00 86.88 109 ASP A O 1
ATOM 850 N N . VAL A 1 110 ? -21.647 -0.503 7.300 1.00 89.62 110 VAL A N 1
ATOM 851 C CA . VAL A 1 110 ? -20.887 0.482 8.094 1.00 89.62 110 VAL A CA 1
ATOM 852 C C . VAL A 1 110 ? -21.838 1.233 9.029 1.00 89.62 110 VAL A C 1
ATOM 854 O O . VAL A 1 110 ? -22.473 2.220 8.648 1.00 89.62 110 VAL A O 1
ATOM 857 N N . ARG A 1 111 ? -21.977 0.737 10.258 1.00 89.62 111 ARG A N 1
ATOM 858 C CA . ARG A 1 111 ? -22.961 1.215 11.243 1.00 89.62 111 ARG A CA 1
ATOM 859 C C . ARG A 1 111 ? -22.454 2.346 12.127 1.00 89.62 111 ARG A C 1
ATOM 861 O O . ARG A 1 111 ? -23.274 3.136 12.585 1.00 89.62 111 ARG A O 1
ATOM 868 N N . ASP A 1 112 ? -21.141 2.471 12.291 1.00 86.06 112 ASP A N 1
ATOM 869 C CA . ASP A 1 112 ? -20.535 3.508 13.147 1.00 86.06 112 ASP A CA 1
ATOM 870 C C . ASP A 1 112 ? -20.408 4.872 12.433 1.00 86.06 112 ASP A C 1
ATOM 872 O O . ASP A 1 112 ? -20.047 5.896 13.021 1.00 86.06 112 ASP A O 1
ATOM 876 N N . GLY A 1 113 ? -20.811 4.901 11.158 1.00 87.75 113 GLY A N 1
ATOM 877 C CA . GLY A 1 113 ? -20.873 6.081 10.308 1.00 87.75 113 GLY A CA 1
ATOM 878 C C . GLY A 1 113 ? -19.644 6.225 9.414 1.00 87.75 113 GLY A C 1
ATOM 879 O O . GLY A 1 113 ? -18.507 6.124 9.856 1.00 87.75 113 GLY A O 1
ATOM 880 N N . LEU A 1 114 ? -19.873 6.544 8.137 1.00 87.75 114 LEU A N 1
ATOM 881 C CA . LEU A 1 114 ? -18.813 6.587 7.121 1.00 87.75 114 LEU A CA 1
ATOM 882 C C . LEU A 1 114 ? -17.669 7.569 7.456 1.00 87.75 114 LEU A C 1
ATOM 884 O O . LEU A 1 114 ? -16.509 7.302 7.159 1.00 87.75 114 LEU A O 1
ATOM 888 N N . ALA A 1 115 ? -17.987 8.686 8.115 1.00 88.31 115 ALA A N 1
ATOM 889 C CA . ALA A 1 115 ? -17.024 9.708 8.537 1.00 88.31 115 ALA A CA 1
ATOM 890 C C . ALA A 1 115 ? -16.222 9.336 9.805 1.00 88.31 115 ALA A C 1
ATOM 892 O O . ALA A 1 115 ? -15.391 10.128 10.258 1.00 88.31 115 ALA A O 1
ATOM 893 N N . ASN A 1 116 ? -16.503 8.169 10.392 1.00 93.00 116 ASN A N 1
ATOM 894 C CA . ASN A 1 116 ? -15.901 7.650 11.621 1.00 93.00 116 ASN A CA 1
ATOM 895 C C . ASN A 1 116 ? -15.317 6.241 11.428 1.00 93.00 116 ASN A C 1
ATOM 897 O O . ASN A 1 116 ? -14.971 5.592 12.406 1.00 93.00 116 ASN A O 1
ATOM 901 N N . THR A 1 117 ? -15.196 5.766 10.189 1.00 95.81 117 THR A N 1
ATOM 902 C CA . THR A 1 117 ? -14.649 4.440 9.888 1.00 95.81 117 THR A CA 1
ATOM 903 C C . THR A 1 117 ? -13.495 4.574 8.907 1.00 95.81 117 THR A C 1
ATOM 905 O O . THR A 1 117 ? -13.632 5.186 7.844 1.00 95.81 117 THR A O 1
ATOM 908 N N . LEU A 1 118 ? -12.348 3.998 9.257 1.00 97.94 118 LEU A N 1
ATOM 909 C CA . LEU A 1 118 ? -11.169 3.930 8.405 1.00 97.94 118 LEU A CA 1
ATOM 910 C C . LEU A 1 118 ? -11.432 2.977 7.250 1.00 97.94 118 LEU A C 1
ATOM 912 O O . LEU A 1 118 ? -11.845 1.834 7.438 1.00 97.94 118 LEU A O 1
ATOM 916 N N . MET A 1 119 ? -11.136 3.451 6.046 1.00 96.44 119 MET A N 1
ATOM 917 C CA . MET A 1 119 ? -11.191 2.639 4.840 1.00 96.44 119 MET A CA 1
ATOM 918 C C . MET A 1 119 ? -9.786 2.266 4.380 1.00 96.44 119 MET A C 1
ATOM 920 O O . MET A 1 119 ? -9.504 1.086 4.186 1.00 96.44 119 MET A O 1
ATOM 924 N N . ILE A 1 120 ? -8.903 3.257 4.225 1.00 97.94 120 ILE A N 1
ATOM 925 C CA . ILE A 1 120 ? -7.532 3.057 3.742 1.00 97.94 120 ILE A CA 1
ATOM 926 C C . ILE A 1 120 ? -6.554 3.773 4.669 1.00 97.94 120 ILE A C 1
ATOM 928 O O . ILE A 1 120 ? -6.773 4.919 5.063 1.00 97.94 120 ILE A O 1
ATOM 932 N N . VAL A 1 121 ? -5.451 3.101 4.978 1.00 97.81 121 VAL A N 1
ATOM 933 C CA . VAL A 1 121 ? -4.335 3.627 5.770 1.00 97.81 121 VAL A CA 1
ATOM 934 C C . VAL A 1 121 ? -3.038 3.562 4.970 1.00 97.81 121 VAL A C 1
ATOM 936 O O . VAL A 1 121 ? -2.898 2.738 4.061 1.00 97.81 121 VAL A O 1
ATOM 939 N N . GLY A 1 122 ? -2.089 4.437 5.301 1.00 97.00 122 GLY A N 1
ATOM 940 C CA . GLY A 1 122 ? -0.725 4.328 4.796 1.00 97.00 122 GLY A CA 1
ATOM 941 C C . GLY A 1 122 ? 0.014 3.151 5.429 1.00 97.00 122 GLY A C 1
ATOM 942 O O . GLY A 1 122 ? -0.201 2.838 6.602 1.00 97.00 122 GLY A O 1
ATOM 943 N N . VAL A 1 123 ? 0.898 2.520 4.662 1.00 96.12 123 VAL A N 1
ATOM 944 C CA . VAL A 1 123 ? 1.858 1.528 5.156 1.00 96.12 123 VAL A CA 1
ATOM 945 C C . VAL A 1 123 ? 3.266 1.908 4.717 1.00 96.12 123 VAL A C 1
ATOM 947 O O . VAL A 1 123 ? 3.488 2.303 3.572 1.00 96.12 123 VAL A O 1
ATOM 950 N N . GLN A 1 124 ? 4.223 1.773 5.632 1.00 93.69 124 GLN A N 1
ATOM 951 C CA . GLN A 1 124 ? 5.627 2.130 5.401 1.00 93.69 124 GLN A CA 1
ATOM 952 C C . GLN A 1 124 ? 6.607 0.985 5.661 1.00 93.69 124 GLN A C 1
ATOM 954 O O . GLN A 1 124 ? 7.758 1.061 5.245 1.00 93.69 124 GLN A O 1
ATOM 959 N N . ASN A 1 125 ? 6.147 -0.092 6.305 1.00 90.19 125 ASN A N 1
ATOM 960 C CA . ASN A 1 125 ? 6.921 -1.302 6.571 1.00 90.19 125 ASN A CA 1
ATOM 961 C C . ASN A 1 125 ? 6.102 -2.551 6.215 1.00 90.19 125 ASN A C 1
ATOM 963 O O . ASN A 1 125 ? 4.885 -2.477 6.047 1.00 90.19 125 ASN A O 1
ATOM 967 N N . GLN A 1 126 ? 6.772 -3.707 6.132 1.00 90.12 126 GLN A N 1
ATOM 968 C CA . GLN A 1 126 ? 6.164 -4.976 5.699 1.00 90.12 126 GLN A CA 1
ATOM 969 C C . GLN A 1 126 ? 5.437 -4.820 4.352 1.00 90.12 126 GLN A C 1
ATOM 971 O O . GLN A 1 126 ? 4.245 -5.113 4.212 1.00 90.12 126 GLN A O 1
ATOM 976 N N . LEU A 1 127 ? 6.144 -4.235 3.388 1.00 92.44 127 LEU A N 1
ATOM 977 C CA . LEU A 1 127 ? 5.601 -3.924 2.075 1.00 92.44 127 LEU A CA 1
ATOM 978 C C . LEU A 1 127 ? 5.554 -5.193 1.219 1.00 92.44 127 LEU A C 1
ATOM 980 O O . LEU A 1 127 ? 6.484 -5.997 1.238 1.00 92.44 127 LEU A O 1
ATOM 984 N N . GLY A 1 128 ? 4.497 -5.330 0.426 1.00 91.19 128 GLY A N 1
ATOM 985 C CA . GLY A 1 128 ? 4.342 -6.402 -0.556 1.00 91.19 128 GLY A CA 1
ATOM 986 C C . GLY A 1 128 ? 3.722 -5.878 -1.843 1.00 91.19 128 GLY A C 1
ATOM 987 O O . GLY A 1 128 ? 3.289 -4.720 -1.899 1.00 91.19 128 GLY A O 1
ATOM 988 N N . SER A 1 129 ? 3.684 -6.726 -2.872 1.00 94.00 129 SER A N 1
ATOM 989 C CA . SER A 1 129 ? 3.118 -6.371 -4.170 1.00 94.00 129 SER A CA 1
ATOM 990 C C . SER A 1 129 ? 1.733 -5.742 -4.045 1.00 94.00 129 SER A C 1
ATOM 992 O O . SER A 1 129 ? 0.857 -6.279 -3.366 1.00 94.00 129 SER A O 1
ATOM 994 N N . TRP A 1 130 ? 1.477 -4.665 -4.793 1.00 95.38 130 TRP A N 1
ATOM 995 C CA . TRP A 1 130 ? 0.123 -4.112 -4.890 1.00 95.38 130 TRP A CA 1
ATOM 996 C C . TRP A 1 130 ? -0.886 -5.115 -5.463 1.00 95.38 130 TRP A C 1
ATOM 998 O O . TRP A 1 130 ? -2.081 -4.919 -5.276 1.00 95.38 130 TRP A O 1
ATOM 1008 N N . ALA A 1 131 ? -0.448 -6.172 -6.156 1.00 94.12 131 ALA A N 1
ATOM 1009 C CA . ALA A 1 131 ? -1.323 -7.212 -6.694 1.00 94.12 131 ALA A CA 1
ATOM 1010 C C . ALA A 1 131 ? -1.595 -8.350 -5.697 1.00 94.12 131 ALA A C 1
ATOM 1012 O O . ALA A 1 131 ? -2.548 -9.104 -5.896 1.00 94.12 131 ALA A O 1
ATOM 1013 N N . ALA A 1 132 ? -0.780 -8.473 -4.645 1.00 91.56 132 ALA A N 1
ATOM 1014 C CA . ALA A 1 132 ? -0.876 -9.557 -3.681 1.00 91.56 132 ALA A CA 1
ATOM 1015 C C . ALA A 1 132 ? -2.037 -9.319 -2.697 1.00 91.56 132 ALA A C 1
ATOM 1017 O O . ALA A 1 132 ? -2.107 -8.251 -2.073 1.00 91.56 132 ALA A O 1
ATOM 1018 N N . PRO A 1 133 ? -2.959 -10.283 -2.536 1.00 87.12 133 PRO A N 1
ATOM 1019 C CA . PRO A 1 133 ? -3.988 -10.208 -1.506 1.00 87.12 133 PRO A CA 1
ATOM 1020 C C . PRO A 1 133 ? -3.383 -10.352 -0.096 1.00 87.12 133 PRO A C 1
ATOM 1022 O O . PRO A 1 133 ? -2.173 -10.523 0.077 1.00 87.12 133 PRO A O 1
ATOM 1025 N N . GLY A 1 134 ? -4.231 -10.265 0.928 1.00 87.81 134 GLY A N 1
ATOM 1026 C CA . GLY A 1 134 ? -3.815 -10.395 2.323 1.00 87.81 134 GLY A CA 1
ATOM 1027 C C . GLY A 1 134 ? -2.969 -9.218 2.807 1.00 87.81 134 GLY A C 1
ATOM 1028 O O . GLY A 1 134 ? -3.200 -8.070 2.416 1.00 87.81 134 GLY A O 1
ATOM 1029 N N . ASN A 1 135 ? -1.976 -9.502 3.663 1.00 88.19 135 ASN A N 1
ATOM 1030 C CA . ASN A 1 135 ? -1.257 -8.461 4.401 1.00 88.19 135 ASN A CA 1
ATOM 1031 C C . ASN A 1 135 ? -0.643 -7.403 3.467 1.00 88.19 135 ASN A C 1
ATOM 1033 O O . ASN A 1 135 ? -0.673 -6.224 3.783 1.00 88.19 135 ASN A O 1
ATOM 1037 N N . ALA A 1 136 ? -0.165 -7.759 2.270 1.00 90.06 136 ALA A N 1
ATOM 1038 C CA . ALA A 1 136 ? 0.433 -6.800 1.332 1.00 90.06 136 ALA A CA 1
ATOM 1039 C C . ALA A 1 136 ? -0.461 -5.580 1.024 1.00 90.06 136 ALA A C 1
ATOM 1041 O O . ALA A 1 136 ? 0.052 -4.474 0.870 1.00 90.06 136 ALA A O 1
ATOM 1042 N N . THR A 1 137 ? -1.784 -5.758 0.993 1.00 92.81 137 THR A N 1
ATOM 1043 C CA . THR A 1 137 ? -2.747 -4.720 0.583 1.00 92.81 137 THR A CA 1
ATOM 1044 C C . THR A 1 137 ? -3.905 -4.518 1.558 1.00 92.81 137 THR A C 1
ATOM 1046 O O . THR A 1 137 ? -4.768 -3.665 1.333 1.00 92.81 137 THR A O 1
ATOM 1049 N N . MET A 1 138 ? -3.924 -5.260 2.662 1.00 93.44 138 MET A N 1
ATOM 1050 C CA . MET A 1 138 ? -4.930 -5.181 3.711 1.00 93.44 138 MET A CA 1
ATOM 1051 C C . MET A 1 138 ? -4.263 -5.307 5.086 1.00 93.44 138 MET A C 1
ATOM 1053 O O . MET A 1 138 ? -3.358 -6.114 5.254 1.00 93.44 138 MET A O 1
ATOM 1057 N N . ARG A 1 139 ? -4.678 -4.502 6.069 1.00 94.75 139 ARG A N 1
ATOM 1058 C CA . ARG A 1 139 ? -4.091 -4.491 7.420 1.00 94.75 139 ARG A CA 1
ATOM 1059 C C . ARG A 1 139 ? -5.155 -4.579 8.492 1.00 94.75 139 ARG A C 1
ATOM 1061 O O . ARG A 1 139 ? -6.152 -3.862 8.439 1.00 94.75 139 ARG A O 1
ATOM 1068 N N . ALA A 1 140 ? -4.897 -5.410 9.490 1.00 95.56 140 ALA A N 1
ATOM 1069 C CA . ALA A 1 140 ? -5.610 -5.383 10.755 1.00 95.56 140 ALA A CA 1
ATOM 1070 C C . ALA A 1 140 ? -4.773 -4.652 11.811 1.00 95.56 140 ALA A C 1
ATOM 1072 O O . ALA A 1 140 ? -3.546 -4.630 11.729 1.00 95.56 140 ALA A O 1
ATOM 1073 N N . LEU A 1 141 ? -5.438 -4.078 12.810 1.00 96.62 141 LEU A N 1
ATOM 1074 C CA . LEU A 1 141 ? -4.787 -3.539 14.000 1.00 96.62 141 LEU A CA 1
ATOM 1075 C C . LEU A 1 141 ? -4.532 -4.696 14.964 1.00 96.62 141 LEU A C 1
ATOM 1077 O O . LEU A 1 141 ? -5.466 -5.186 15.603 1.00 96.62 141 LEU A O 1
ATOM 1081 N N . THR A 1 142 ? -3.283 -5.144 15.063 1.00 95.06 142 THR A N 1
ATOM 1082 C CA . THR A 1 142 ? -2.908 -6.316 15.864 1.00 95.06 142 THR A CA 1
ATOM 1083 C C . THR A 1 142 ? -2.064 -5.954 17.073 1.00 95.06 142 THR A C 1
ATOM 1085 O O . THR A 1 142 ? -2.233 -6.567 18.128 1.00 95.06 142 THR A O 1
ATOM 1088 N N . LYS A 1 143 ? -1.195 -4.942 16.963 1.00 93.81 143 LYS A N 1
ATOM 1089 C CA . LYS A 1 143 ? -0.245 -4.629 18.030 1.00 93.81 143 LYS A CA 1
ATOM 1090 C C . LYS A 1 143 ? 0.055 -3.137 18.153 1.00 93.81 143 LYS A C 1
ATOM 1092 O O . LYS A 1 143 ? 0.430 -2.472 17.194 1.00 93.81 143 LYS A O 1
ATOM 1097 N N . GLU A 1 144 ? -0.056 -2.640 19.383 1.00 94.44 144 GLU A N 1
ATOM 1098 C CA . GLU A 1 144 ? 0.295 -1.266 19.739 1.00 94.44 144 GLU A CA 1
ATOM 1099 C C . GLU A 1 144 ? 1.825 -1.040 19.781 1.00 94.44 144 GLU A C 1
ATOM 1101 O O . GLU A 1 144 ? 2.578 -1.971 20.096 1.00 94.44 144 GLU A O 1
ATOM 1106 N N . PRO A 1 145 ? 2.300 0.196 19.532 1.00 95.75 145 PRO A N 1
ATOM 1107 C CA . PRO A 1 145 ? 1.535 1.330 18.997 1.00 95.75 145 PRO A CA 1
ATOM 1108 C C . PRO A 1 145 ? 1.108 1.062 17.545 1.00 95.75 145 PRO A C 1
ATOM 1110 O O . PRO A 1 145 ? 1.860 0.465 16.789 1.00 95.75 145 PRO A O 1
ATOM 1113 N N . TYR A 1 146 ? -0.093 1.471 17.131 1.00 96.31 146 TYR A N 1
ATOM 1114 C CA . TYR A 1 146 ? -0.563 1.137 15.777 1.00 96.31 146 TYR A CA 1
ATOM 1115 C C . TYR A 1 146 ? 0.085 2.012 14.698 1.00 96.31 146 TYR A C 1
ATOM 1117 O O . TYR A 1 146 ? 0.549 1.497 13.684 1.00 96.31 146 TYR A O 1
ATOM 1125 N N . ILE A 1 147 ? 0.142 3.329 14.915 1.00 96.62 147 ILE A N 1
ATOM 1126 C CA . ILE A 1 147 ? 0.802 4.274 14.004 1.00 96.62 147 ILE A CA 1
ATOM 1127 C C . ILE A 1 147 ? 2.309 4.209 14.244 1.00 96.62 147 ILE A C 1
ATOM 1129 O O . ILE A 1 147 ? 2.756 4.277 15.388 1.00 96.62 147 ILE A O 1
ATOM 1133 N N . ASN A 1 148 ? 3.091 4.083 13.170 1.00 94.56 148 ASN A N 1
ATOM 1134 C CA . ASN A 1 148 ? 4.553 3.980 13.207 1.00 94.56 148 ASN A CA 1
ATOM 1135 C C . ASN A 1 148 ? 5.087 2.813 14.056 1.00 94.56 148 ASN A C 1
ATOM 1137 O O . ASN A 1 148 ? 6.252 2.816 14.454 1.00 94.56 148 ASN A O 1
ATOM 1141 N N . GLY A 1 149 ? 4.258 1.803 14.320 1.00 93.88 149 GLY A N 1
ATOM 1142 C CA . GLY A 1 149 ? 4.638 0.651 15.124 1.00 93.88 149 GLY A CA 1
ATOM 1143 C C . GLY A 1 149 ? 4.711 -0.660 14.341 1.00 93.88 149 GLY A C 1
ATOM 1144 O O . GLY A 1 149 ? 4.934 -0.661 13.125 1.00 93.88 149 GLY A O 1
ATOM 1145 N N . PRO A 1 150 ? 4.588 -1.803 15.038 1.00 93.44 150 PRO A N 1
ATOM 1146 C CA . PRO A 1 150 ? 4.929 -3.110 14.490 1.00 93.44 150 PRO A CA 1
ATOM 1147 C C . PRO A 1 150 ? 4.033 -3.553 13.335 1.00 93.44 150 PRO A C 1
ATOM 1149 O O . PRO A 1 150 ? 4.535 -4.268 12.479 1.00 93.44 150 PRO A O 1
ATOM 1152 N N . ASP A 1 151 ? 2.779 -3.099 13.252 1.00 90.88 151 ASP A N 1
ATOM 1153 C CA . ASP A 1 151 ? 1.865 -3.421 12.138 1.00 90.88 151 ASP A CA 1
ATOM 1154 C C . ASP A 1 151 ? 2.269 -2.742 10.808 1.00 90.88 151 ASP A C 1
ATOM 1156 O O . ASP A 1 151 ? 1.719 -3.033 9.743 1.00 90.88 151 ASP A O 1
ATOM 1160 N N . GLY A 1 152 ? 3.256 -1.838 10.851 1.00 92.62 152 GLY A N 1
ATOM 1161 C CA . GLY A 1 152 ? 3.817 -1.166 9.681 1.00 92.62 152 GLY A CA 1
ATOM 1162 C C . GLY A 1 152 ? 2.961 -0.031 9.119 1.00 92.62 152 GLY A C 1
ATOM 1163 O O . GLY A 1 152 ? 3.291 0.485 8.048 1.00 92.62 152 GLY A O 1
ATOM 1164 N N . LEU A 1 153 ? 1.901 0.371 9.830 1.00 96.38 153 LEU A N 1
ATOM 1165 C CA . LEU A 1 153 ? 1.067 1.516 9.466 1.00 96.38 153 LEU A CA 1
ATOM 1166 C C . LEU A 1 153 ? 1.860 2.820 9.590 1.00 96.38 153 LEU A C 1
ATOM 1168 O O . LEU A 1 153 ? 2.581 3.031 10.566 1.00 96.38 153 LEU A O 1
ATOM 1172 N N . GLY A 1 154 ? 1.700 3.704 8.612 1.00 95.19 154 GLY A N 1
ATOM 1173 C CA . GLY A 1 154 ? 2.341 5.013 8.595 1.00 95.19 154 GLY A CA 1
ATOM 1174 C C . GLY A 1 154 ? 2.507 5.572 7.186 1.00 95.19 154 GLY A C 1
ATOM 1175 O O . GLY A 1 154 ? 2.469 4.846 6.192 1.00 95.19 154 GLY A O 1
ATOM 1176 N N . THR A 1 155 ? 2.677 6.889 7.099 1.00 91.25 155 THR A N 1
ATOM 1177 C CA . THR A 1 155 ? 2.870 7.627 5.838 1.00 91.25 155 THR A CA 1
ATOM 1178 C C . THR A 1 155 ? 4.248 8.291 5.744 1.00 91.25 155 THR A C 1
ATOM 1180 O O . THR A 1 155 ? 4.446 9.161 4.896 1.00 91.25 155 THR A O 1
ATOM 1183 N N . GLY A 1 156 ? 5.201 7.890 6.591 1.00 88.12 156 GLY A N 1
ATOM 1184 C CA . GLY A 1 156 ? 6.562 8.433 6.667 1.00 88.12 156 GLY A CA 1
ATOM 1185 C C . GLY A 1 156 ? 6.726 9.626 7.616 1.00 88.12 156 GLY A C 1
ATOM 1186 O O . GLY A 1 156 ? 7.854 10.022 7.899 1.00 88.12 156 GLY A O 1
ATOM 1187 N N . GLN A 1 157 ? 5.631 10.189 8.138 1.00 89.44 157 GLN A N 1
ATOM 1188 C CA . GLN A 1 157 ? 5.679 11.243 9.156 1.00 89.44 157 GLN A CA 1
ATOM 1189 C C . GLN A 1 157 ? 5.834 10.634 10.557 1.00 89.44 157 GLN A C 1
ATOM 1191 O O . GLN A 1 157 ? 5.230 9.609 10.867 1.00 89.44 157 GLN A O 1
ATOM 1196 N N . GLN A 1 158 ? 6.643 11.257 11.417 1.00 89.69 158 GLN A N 1
ATOM 1197 C CA . GLN A 1 158 ? 6.893 10.751 12.775 1.00 89.69 158 GLN A CA 1
ATOM 1198 C C . GLN A 1 158 ? 5.739 11.042 13.743 1.00 89.69 158 GLN A C 1
ATOM 1200 O O . GLN A 1 158 ? 5.491 10.252 14.648 1.00 89.69 158 GLN A O 1
ATOM 1205 N N . ASP A 1 159 ? 5.039 12.155 13.539 1.00 93.62 159 ASP A N 1
ATOM 1206 C CA . ASP A 1 159 ? 3.993 12.695 14.411 1.00 93.62 159 ASP A CA 1
ATOM 1207 C C . ASP A 1 159 ? 2.591 12.149 14.108 1.00 93.62 159 ASP A C 1
ATOM 1209 O O . ASP A 1 159 ? 1.639 12.463 14.817 1.00 93.62 159 ASP A O 1
ATOM 1213 N N . GLY A 1 160 ? 2.431 11.321 13.075 1.00 94.69 160 GLY A N 1
ATOM 1214 C CA . GLY A 1 160 ? 1.140 10.734 12.741 1.00 94.69 160 GLY A CA 1
ATOM 1215 C C . GLY A 1 160 ? 1.076 10.155 11.338 1.00 94.69 160 GLY A C 1
ATOM 1216 O O . GLY A 1 160 ? 2.094 9.869 10.709 1.00 94.69 160 GLY A O 1
ATOM 1217 N N . MET A 1 161 ? -0.145 9.976 10.839 1.00 95.88 161 MET A N 1
ATOM 1218 C CA . MET A 1 161 ? -0.373 9.546 9.464 1.00 95.88 161 MET A CA 1
ATOM 1219 C C . MET A 1 161 ? -1.642 10.132 8.855 1.00 95.88 161 MET A C 1
ATOM 1221 O O . MET A 1 161 ? -2.620 10.409 9.552 1.00 95.88 161 MET A O 1
ATOM 1225 N N . PHE A 1 162 ? -1.654 10.256 7.530 1.00 94.44 162 PHE A N 1
ATOM 1226 C CA . PHE A 1 162 ? -2.889 10.509 6.794 1.00 94.44 162 PHE A CA 1
ATOM 1227 C C . PHE A 1 162 ? -3.666 9.212 6.568 1.00 94.44 162 PHE A C 1
ATOM 1229 O O . PHE A 1 162 ? -3.103 8.185 6.186 1.00 94.44 162 PHE A O 1
ATOM 1236 N N . VAL A 1 163 ? -4.979 9.285 6.768 1.00 96.00 163 VAL A N 1
ATOM 1237 C CA . VAL A 1 163 ? -5.915 8.175 6.574 1.00 96.00 163 VAL A CA 1
ATOM 1238 C C . VAL A 1 163 ? -7.085 8.601 5.702 1.00 96.00 163 VAL A C 1
ATOM 1240 O O . VAL A 1 163 ? -7.490 9.765 5.719 1.00 96.00 163 VAL A O 1
ATOM 1243 N N . LEU A 1 164 ? -7.652 7.646 4.970 1.00 95.69 164 LEU A N 1
ATOM 1244 C CA . LEU A 1 164 ? -8.890 7.815 4.222 1.00 95.69 164 LEU A CA 1
ATOM 1245 C C . LEU A 1 164 ? -10.044 7.172 4.988 1.00 95.69 164 LEU A C 1
ATOM 1247 O O . LEU A 1 164 ? -10.002 5.984 5.324 1.00 95.69 164 LEU A O 1
ATOM 1251 N N . LEU A 1 165 ? -11.088 7.956 5.213 1.00 93.19 165 LEU A N 1
ATOM 1252 C CA . LEU A 1 165 ? -12.332 7.506 5.816 1.00 93.19 165 LEU A CA 1
ATOM 1253 C C . LEU A 1 165 ? -13.300 6.975 4.755 1.00 93.19 165 LEU A C 1
ATOM 1255 O O . LEU A 1 165 ? -13.167 7.251 3.561 1.00 93.19 165 LEU A O 1
ATOM 1259 N N . ALA A 1 166 ? -14.297 6.212 5.193 1.00 91.00 166 ALA A N 1
ATOM 1260 C CA . ALA A 1 166 ? -15.271 5.576 4.309 1.00 91.00 166 ALA A CA 1
ATOM 1261 C C . ALA A 1 166 ? -16.204 6.568 3.587 1.00 91.00 166 ALA A C 1
ATOM 1263 O O . ALA A 1 166 ? -16.829 6.208 2.592 1.00 91.00 166 ALA A O 1
ATOM 1264 N N . ASP A 1 167 ? -16.291 7.817 4.053 1.00 87.75 167 ASP A N 1
ATOM 1265 C CA . ASP A 1 167 ? -16.994 8.911 3.365 1.00 87.75 167 ASP A CA 1
ATOM 1266 C C . ASP A 1 167 ? -16.155 9.580 2.258 1.00 87.75 167 ASP A C 1
ATOM 1268 O O . ASP A 1 167 ? -16.634 10.487 1.576 1.00 87.75 167 ASP A O 1
ATOM 1272 N N . GLY A 1 168 ? -14.909 9.135 2.069 1.00 86.88 168 GLY A N 1
ATOM 1273 C CA . GLY A 1 168 ? -13.964 9.684 1.100 1.00 86.88 168 GLY A CA 1
ATOM 1274 C C . GLY A 1 168 ? -13.173 10.892 1.605 1.00 86.88 168 GLY A C 1
ATOM 1275 O O . GLY A 1 168 ? -12.347 11.422 0.861 1.00 86.88 168 GLY A O 1
ATOM 1276 N N . SER A 1 169 ? -13.389 11.338 2.847 1.00 86.75 169 SER A N 1
ATOM 1277 C CA . SER A 1 169 ? -12.582 12.397 3.448 1.00 86.75 169 SER A CA 1
ATOM 1278 C C . SER A 1 169 ? -11.231 11.867 3.933 1.00 86.75 169 SER A C 1
ATOM 1280 O O . SER A 1 169 ? -11.100 10.727 4.382 1.00 86.75 169 SER A O 1
ATOM 1282 N N . VAL A 1 170 ? -10.206 12.713 3.843 1.00 92.12 170 VAL A N 1
ATOM 1283 C CA . VAL A 1 170 ? -8.862 12.426 4.357 1.00 92.12 170 VAL A CA 1
ATOM 1284 C C . VAL A 1 170 ? -8.664 13.182 5.664 1.00 92.12 170 VAL A C 1
ATOM 1286 O O . VAL A 1 170 ? -8.985 14.370 5.747 1.00 92.12 170 VAL A O 1
ATOM 1289 N N . ARG A 1 171 ? -8.122 12.511 6.682 1.00 91.12 171 ARG A N 1
ATOM 1290 C CA . ARG A 1 171 ? -7.777 13.125 7.973 1.00 91.12 171 ARG A CA 1
ATOM 1291 C C . ARG A 1 171 ? -6.356 12.776 8.382 1.00 91.12 171 ARG A C 1
ATOM 1293 O O . ARG A 1 171 ? -5.843 11.723 8.020 1.00 91.12 171 ARG A O 1
ATOM 1300 N N . PHE A 1 172 ? -5.738 13.669 9.145 1.00 95.00 172 PHE A N 1
ATOM 1301 C CA . PHE A 1 172 ? -4.491 13.381 9.841 1.00 95.00 172 PHE A CA 1
ATOM 1302 C C . PHE A 1 172 ? -4.810 12.805 11.223 1.00 95.00 172 PHE A C 1
ATOM 1304 O O . PHE A 1 172 ? -5.605 13.394 11.959 1.00 95.00 172 PHE A O 1
ATOM 1311 N N . LEU A 1 173 ? -4.211 11.664 11.560 1.00 94.75 173 LEU A N 1
ATOM 1312 C CA . LEU A 1 173 ? -4.279 11.058 12.886 1.00 94.75 173 LEU A CA 1
ATOM 1313 C C . LEU A 1 173 ? -2.914 11.187 13.571 1.00 94.75 173 LEU A C 1
ATOM 1315 O O . LEU A 1 173 ? -1.947 10.621 13.055 1.00 94.75 173 LEU A O 1
ATOM 1319 N N . PRO A 1 174 ? -2.824 11.895 14.713 1.00 95.88 174 PRO A N 1
ATOM 1320 C CA . PRO A 1 174 ? -1.598 11.970 15.502 1.00 95.88 174 PRO A CA 1
ATOM 1321 C C . PRO A 1 174 ? -1.139 10.590 15.979 1.00 95.88 174 PRO A C 1
ATOM 1323 O O . PRO A 1 174 ? -1.977 9.740 16.297 1.00 95.88 174 PRO A O 1
ATOM 1326 N N . ALA A 1 175 ? 0.171 10.377 16.089 1.00 94.50 175 ALA A N 1
ATOM 1327 C CA . ALA A 1 175 ? 0.743 9.132 16.605 1.00 94.50 175 ALA A CA 1
ATOM 1328 C C . ALA A 1 175 ? 0.328 8.861 18.064 1.00 94.50 175 ALA A C 1
ATOM 1330 O O . ALA A 1 175 ? 0.230 7.708 18.476 1.00 94.50 175 ALA A O 1
ATOM 1331 N N . GLU A 1 176 ? 0.018 9.918 18.818 1.00 94.19 176 GLU A N 1
ATOM 1332 C CA . GLU A 1 176 ? -0.449 9.882 20.206 1.00 94.19 176 GLU A CA 1
ATOM 1333 C C . GLU A 1 176 ? -1.957 9.621 20.333 1.00 94.19 176 GLU A C 1
ATOM 1335 O O . GLU A 1 176 ? -2.495 9.660 21.440 1.00 94.19 176 GLU A O 1
ATOM 1340 N N . THR A 1 177 ? -2.668 9.385 19.223 1.00 94.56 177 THR A N 1
ATOM 1341 C CA . THR A 1 177 ? -4.089 9.019 19.271 1.00 94.56 177 THR A CA 1
ATOM 1342 C C . THR A 1 177 ? -4.269 7.783 20.149 1.00 94.56 177 THR A C 1
ATOM 1344 O O . THR A 1 177 ? -3.646 6.749 19.907 1.00 94.56 177 THR A O 1
ATOM 1347 N N . GLU A 1 178 ? -5.160 7.883 21.139 1.00 95.56 178 GLU A N 1
ATOM 1348 C CA . GLU A 1 178 ? -5.464 6.795 22.069 1.00 95.56 178 GLU A CA 1
ATOM 1349 C C . GLU A 1 178 ? -5.753 5.480 21.316 1.00 95.56 178 GLU A C 1
ATOM 1351 O O . GLU A 1 178 ? -6.604 5.470 20.414 1.00 95.56 178 GLU A O 1
ATOM 1356 N N . PRO A 1 179 ? -5.110 4.352 21.674 1.00 95.81 179 PRO A N 1
ATOM 1357 C CA . PRO A 1 179 ? -5.250 3.102 20.928 1.00 95.81 179 PRO A CA 1
ATOM 1358 C C . PRO A 1 179 ? -6.695 2.617 20.781 1.00 95.81 179 PRO A C 1
ATOM 1360 O O . PRO A 1 179 ? -7.070 2.097 19.729 1.00 95.81 179 PRO A O 1
ATOM 1363 N N . VAL A 1 180 ? -7.534 2.841 21.798 1.00 95.25 180 VAL A N 1
ATOM 1364 C CA . VAL A 1 180 ? -8.963 2.499 21.745 1.00 95.25 180 VAL A CA 1
ATOM 1365 C C . VAL A 1 180 ? -9.695 3.276 20.650 1.00 95.25 180 VAL A C 1
ATOM 1367 O O . VAL A 1 180 ? -10.545 2.714 19.967 1.00 95.25 180 VAL A O 1
ATOM 1370 N N . ILE A 1 181 ? -9.333 4.539 20.408 1.00 96.31 181 ILE A N 1
ATOM 1371 C CA . ILE A 1 181 ? -9.930 5.343 19.338 1.00 96.31 181 ILE A CA 1
ATOM 1372 C C . ILE A 1 181 ? -9.529 4.792 17.974 1.00 96.31 181 ILE A C 1
ATOM 1374 O O . ILE A 1 181 ? -10.383 4.670 17.103 1.00 96.31 181 ILE A O 1
ATOM 1378 N N . LEU A 1 182 ? -8.268 4.389 17.794 1.00 97.19 182 LEU A N 1
ATOM 1379 C CA . LEU A 1 182 ? -7.818 3.758 16.548 1.00 97.19 182 LEU A CA 1
ATOM 1380 C C . LEU A 1 182 ? -8.540 2.434 16.280 1.00 97.19 182 LEU A C 1
ATOM 1382 O O . LEU A 1 182 ? -8.929 2.172 15.144 1.00 97.19 182 LEU A O 1
ATOM 1386 N N . ARG A 1 183 ? -8.784 1.629 17.319 1.00 97.56 183 ARG A N 1
ATOM 1387 C CA . ARG A 1 183 ? -9.563 0.390 17.197 1.00 97.56 183 ARG A CA 1
ATOM 1388 C C . ARG A 1 183 ? -11.011 0.641 16.794 1.00 97.56 183 ARG A C 1
ATOM 1390 O O . ARG A 1 183 ? -11.495 -0.033 15.891 1.00 97.56 183 ARG A O 1
ATOM 1397 N N . ARG A 1 184 ? -11.670 1.630 17.401 1.00 96.94 184 ARG A N 1
ATOM 1398 C CA . ARG A 1 184 ? -13.051 2.014 17.055 1.00 96.94 184 ARG A CA 1
ATOM 1399 C C . ARG A 1 184 ? -13.167 2.602 15.658 1.00 96.94 184 ARG A C 1
ATOM 1401 O O . ARG A 1 184 ? -14.110 2.327 14.939 1.00 96.94 184 ARG A O 1
ATOM 1408 N N . LEU A 1 185 ? -12.161 3.365 15.244 1.00 97.44 185 LEU A N 1
ATOM 1409 C CA . LEU A 1 185 ? -12.039 3.848 13.875 1.00 97.44 185 LEU A CA 1
ATOM 1410 C C . LEU A 1 185 ? -11.821 2.694 12.875 1.00 97.44 185 LEU A C 1
ATOM 1412 O O . LEU A 1 185 ? -12.258 2.792 11.733 1.00 97.44 185 LEU A O 1
ATOM 1416 N N . ALA A 1 186 ? -11.126 1.619 13.261 1.00 97.88 186 ALA A N 1
ATOM 1417 C CA . ALA A 1 186 ? -10.860 0.473 12.388 1.00 97.88 186 ALA A CA 1
ATOM 1418 C C . ALA A 1 186 ? -12.037 -0.513 12.284 1.00 97.88 186 ALA A C 1
ATOM 1420 O O . ALA A 1 186 ? -12.185 -1.179 11.257 1.00 97.88 186 ALA A O 1
ATOM 1421 N N . ALA A 1 187 ? -12.854 -0.617 13.332 1.00 96.81 187 ALA A N 1
ATOM 1422 C CA . ALA A 1 187 ? -14.114 -1.342 13.318 1.00 96.81 187 ALA A CA 1
ATOM 1423 C C . ALA A 1 187 ? -15.196 -0.537 12.583 1.00 96.81 187 ALA A C 1
ATOM 1425 O O . ALA A 1 187 ? -15.225 0.688 12.630 1.00 96.81 187 ALA A O 1
ATOM 1426 N N . MET A 1 188 ? -16.083 -1.222 11.860 1.00 94.81 188 MET A N 1
ATOM 1427 C CA . MET A 1 188 ? -17.158 -0.554 11.109 1.00 94.81 188 MET A CA 1
ATOM 1428 C C . MET A 1 188 ? -18.540 -0.670 11.760 1.00 94.81 188 MET A C 1
ATOM 1430 O O . MET A 1 188 ? -19.490 -0.042 11.282 1.00 94.81 188 MET A O 1
ATOM 1434 N N . ALA A 1 189 ? -18.679 -1.532 12.769 1.00 91.25 189 ALA A N 1
ATOM 1435 C CA . ALA A 1 189 ? -19.957 -1.852 13.396 1.00 91.25 189 ALA A CA 1
ATOM 1436 C C . ALA A 1 189 ? -19.826 -2.270 14.875 1.00 91.25 189 ALA A C 1
ATOM 1438 O O . ALA A 1 189 ? -20.535 -3.177 15.323 1.00 91.25 189 ALA A O 1
ATOM 1439 N N . ASP A 1 190 ? -18.919 -1.648 15.628 1.00 89.19 190 ASP A N 1
ATOM 1440 C CA . ASP A 1 190 ? -18.767 -1.896 17.065 1.00 89.19 190 ASP A CA 1
ATOM 1441 C C . ASP A 1 190 ? -19.840 -1.193 17.919 1.00 89.19 190 ASP A C 1
ATOM 1443 O O . ASP A 1 190 ? -20.090 -1.598 19.058 1.00 89.19 190 ASP A O 1
ATOM 1447 N N . GLY A 1 191 ? -20.530 -0.191 17.362 1.00 86.06 191 GLY A N 1
ATOM 1448 C CA . GLY A 1 191 ? -21.592 0.560 18.025 1.00 86.06 191 GLY A CA 1
ATOM 1449 C C . GLY A 1 191 ? -21.104 1.512 19.119 1.00 86.06 191 GLY A C 1
ATOM 1450 O O . GLY A 1 191 ? -21.909 1.944 19.950 1.00 86.06 191 GLY A O 1
ATOM 1451 N N . THR A 1 192 ? -19.812 1.834 19.153 1.00 87.31 192 THR A N 1
ATOM 1452 C CA . THR A 1 192 ? -19.186 2.671 20.176 1.00 87.31 192 THR A CA 1
ATOM 1453 C C . THR A 1 192 ? -18.816 4.060 19.636 1.00 87.31 192 THR A C 1
ATOM 1455 O O . THR A 1 192 ? -18.385 4.215 18.495 1.00 87.31 192 THR A O 1
ATOM 1458 N N . PRO A 1 193 ? -18.983 5.129 20.435 1.00 86.88 193 PRO A N 1
ATOM 1459 C CA . PRO A 1 193 ? -18.589 6.473 20.030 1.00 86.88 193 PRO A CA 1
ATOM 1460 C C . PRO A 1 193 ? -17.064 6.654 20.058 1.00 86.88 193 PRO A C 1
ATOM 1462 O O . PRO A 1 193 ? -16.351 5.991 20.812 1.00 86.88 193 PRO A O 1
ATOM 1465 N N . LEU A 1 194 ? -16.557 7.644 19.320 1.00 87.75 194 LEU A N 1
ATOM 1466 C CA . LEU A 1 194 ? -15.148 8.063 19.352 1.00 87.75 194 LEU A CA 1
ATOM 1467 C C . LEU A 1 194 ? -14.825 8.923 20.593 1.00 87.75 194 LEU A C 1
ATOM 1469 O O . LEU A 1 194 ? -14.373 10.059 20.481 1.00 87.75 194 LEU A O 1
ATOM 1473 N N . ASP A 1 195 ? -15.087 8.380 21.781 1.00 86.25 195 ASP A N 1
ATOM 1474 C CA . ASP A 1 195 ? -14.801 8.990 23.085 1.00 86.25 195 ASP A CA 1
ATOM 1475 C C . ASP A 1 195 ? -13.990 8.008 23.944 1.00 86.25 195 ASP A C 1
ATOM 1477 O O . ASP A 1 195 ? -14.532 6.972 24.338 1.00 86.25 195 ASP A O 1
ATOM 1481 N N . PRO A 1 196 ? -12.722 8.302 24.282 1.00 82.69 196 PRO A N 1
ATOM 1482 C CA . PRO A 1 196 ? -11.856 7.350 24.978 1.00 82.69 196 PRO A CA 1
ATOM 1483 C C . PRO A 1 196 ? -12.370 6.979 26.378 1.00 82.69 196 PRO A C 1
ATOM 1485 O O . PRO A 1 196 ? -11.966 5.958 26.926 1.00 82.69 196 PRO A O 1
ATOM 1488 N N . THR A 1 197 ? -13.278 7.771 26.955 1.00 84.81 197 THR A N 1
ATOM 1489 C CA . THR A 1 197 ? -13.879 7.498 28.267 1.00 84.81 197 THR A CA 1
ATOM 1490 C C . THR A 1 197 ? -15.084 6.559 28.198 1.00 84.81 197 THR A C 1
ATOM 1492 O O . THR A 1 197 ? -15.505 6.017 29.223 1.00 84.81 197 THR A O 1
ATOM 1495 N N . PHE A 1 198 ? -15.644 6.340 27.003 1.00 85.00 198 PHE A N 1
ATOM 1496 C CA . PHE A 1 198 ? -16.797 5.468 26.822 1.00 85.00 198 PHE A CA 1
ATOM 1497 C C . PHE A 1 198 ? -16.414 3.996 27.073 1.00 85.00 198 PHE A C 1
ATOM 1499 O O . PHE A 1 198 ? -15.403 3.544 26.533 1.00 85.00 198 PHE A O 1
ATOM 1506 N N . PRO A 1 199 ? -17.197 3.218 27.844 1.00 81.50 199 PRO A N 1
ATOM 1507 C CA . PRO A 1 199 ? -16.909 1.805 28.084 1.00 81.50 199 PRO A CA 1
ATOM 1508 C C . PRO A 1 199 ? -17.044 0.943 26.823 1.00 81.50 199 PRO A C 1
ATOM 1510 O O . PRO A 1 199 ? -18.026 1.046 26.095 1.00 81.50 199 PRO A O 1
ATOM 1513 N N . GLY A 1 200 ? -16.106 0.018 26.623 1.00 82.56 200 GLY A N 1
ATOM 1514 C CA . GLY A 1 200 ? -16.119 -0.932 25.509 1.00 82.56 200 GLY A CA 1
ATOM 1515 C C . GLY A 1 200 ? -14.933 -0.730 24.577 1.00 82.56 200 GLY A C 1
ATOM 1516 O O . GLY A 1 200 ? -14.524 0.391 24.294 1.00 82.56 200 GLY A O 1
ATOM 1517 N N . ASP A 1 201 ? -14.355 -1.825 24.115 1.00 89.38 201 ASP A N 1
ATOM 1518 C CA . ASP A 1 201 ? -13.215 -1.806 23.209 1.00 89.38 201 ASP A CA 1
ATOM 1519 C C . ASP A 1 201 ? -13.379 -2.978 22.241 1.00 89.38 201 ASP A C 1
ATOM 1521 O O . ASP A 1 201 ? -13.551 -4.106 22.717 1.00 89.38 201 ASP A O 1
ATOM 1525 N N . PRO A 1 202 ? -13.333 -2.755 20.916 1.00 86.19 202 PRO A N 1
ATOM 1526 C CA . PRO A 1 202 ? -13.403 -3.838 19.946 1.00 86.19 202 PRO A CA 1
ATOM 1527 C C . PRO A 1 202 ? -12.465 -4.993 20.285 1.00 86.19 202 PRO A C 1
ATOM 1529 O O . PRO A 1 202 ? -12.874 -6.139 20.170 1.00 86.19 202 PRO A O 1
ATOM 1532 N N . LEU A 1 203 ? -11.254 -4.722 20.782 1.00 86.56 203 LEU A N 1
ATOM 1533 C CA . LEU A 1 203 ? -10.268 -5.755 21.106 1.00 86.56 203 LEU A CA 1
ATOM 1534 C C . LEU A 1 203 ? -10.740 -6.738 22.185 1.00 86.56 203 LEU A C 1
ATOM 1536 O O . LEU A 1 203 ? -10.354 -7.900 22.140 1.00 86.56 203 LEU A O 1
ATOM 1540 N N . VAL A 1 204 ? -11.563 -6.289 23.139 1.00 82.25 204 VAL A N 1
ATOM 1541 C CA . VAL A 1 204 ? -12.070 -7.132 24.241 1.00 82.25 204 VAL A CA 1
ATOM 1542 C C . VAL A 1 204 ? -13.491 -7.637 24.000 1.00 82.25 204 VAL A C 1
ATOM 1544 O O . VAL A 1 204 ? -14.015 -8.408 24.803 1.00 82.25 204 VAL A O 1
ATOM 1547 N N . MET A 1 205 ? -14.135 -7.217 22.908 1.00 68.94 205 MET A N 1
ATOM 1548 C CA . MET A 1 205 ? -15.430 -7.742 22.486 1.00 68.94 205 MET A CA 1
ATOM 1549 C C . MET A 1 205 ? -15.245 -9.133 21.860 1.00 68.94 205 MET A C 1
ATOM 1551 O O . MET A 1 205 ? -15.310 -9.311 20.643 1.00 68.94 205 MET A O 1
ATOM 1555 N N . GLU A 1 206 ? -15.015 -10.139 22.703 1.00 51.88 206 GLU A N 1
ATOM 1556 C CA . GLU A 1 206 ? -15.190 -11.540 22.331 1.00 51.88 206 GLU A CA 1
ATOM 1557 C C . GLU A 1 206 ? -16.663 -11.943 22.505 1.00 51.88 206 GLU A C 1
ATOM 1559 O O . GLU A 1 206 ? -17.250 -11.790 23.573 1.00 51.88 206 GLU A O 1
ATOM 1564 N N . ASN A 1 207 ? -17.245 -12.518 21.450 1.00 43.25 207 ASN A N 1
ATOM 1565 C CA . ASN A 1 207 ? -18.499 -13.278 21.465 1.00 43.25 207 ASN A CA 1
ATOM 1566 C C . ASN A 1 207 ? -19.803 -12.517 21.777 1.00 43.25 207 ASN A C 1
ATOM 1568 O O . ASN A 1 207 ? -20.425 -12.709 22.821 1.00 43.25 207 ASN A O 1
ATOM 1572 N N . VAL A 1 208 ? -20.369 -11.858 20.760 1.00 39.34 208 VAL A N 1
ATOM 1573 C CA . VAL A 1 208 ? -21.808 -12.056 20.507 1.00 39.34 208 VAL A CA 1
ATOM 1574 C C . VAL A 1 208 ? -21.910 -13.254 19.568 1.00 39.34 208 VAL A C 1
ATOM 1576 O O . VAL A 1 208 ? -21.653 -13.138 18.372 1.00 39.34 208 VAL A O 1
ATOM 1579 N N . GLN A 1 209 ? -22.192 -14.428 20.139 1.00 34.41 209 GLN A N 1
ATOM 1580 C CA . GLN A 1 209 ? -22.343 -15.696 19.423 1.00 34.41 209 GLN A CA 1
ATOM 1581 C C . GLN A 1 209 ? -23.169 -15.529 18.141 1.00 34.41 209 GLN A C 1
ATOM 1583 O O . GLN A 1 209 ? -24.346 -15.166 18.188 1.00 34.41 209 GLN A O 1
ATOM 1588 N N . GLN A 1 210 ? -22.573 -15.872 16.999 1.00 38.12 210 GLN A N 1
ATOM 1589 C CA . GLN A 1 210 ? -23.352 -16.280 15.837 1.00 38.12 210 GLN A CA 1
ATOM 1590 C C . GLN A 1 210 ? -24.039 -17.611 16.172 1.00 38.12 210 GLN A C 1
ATOM 1592 O O . GLN A 1 210 ? -23.355 -18.569 16.542 1.00 38.12 210 GLN A O 1
ATOM 1597 N N . PRO A 1 211 ? -25.368 -17.733 16.035 1.00 34.00 211 PRO A N 1
ATOM 1598 C CA . PRO A 1 211 ? -25.998 -19.040 16.058 1.00 34.00 211 PRO A CA 1
ATOM 1599 C C . PRO A 1 211 ? -25.573 -19.801 14.793 1.00 34.00 211 PRO A C 1
ATOM 1601 O O . PRO A 1 211 ? -25.971 -19.421 13.694 1.00 34.00 211 PRO A O 1
ATOM 1604 N N . GLY A 1 212 ? -24.804 -20.886 14.942 1.00 38.41 212 GLY A N 1
ATOM 1605 C CA . GLY A 1 212 ? -24.833 -21.983 13.964 1.00 38.41 212 GLY A CA 1
ATOM 1606 C C . GLY A 1 212 ? -23.557 -22.382 13.215 1.00 38.41 212 GLY A C 1
ATOM 1607 O O . GLY A 1 212 ? -23.702 -22.979 12.153 1.00 38.41 212 GLY A O 1
ATOM 1608 N N . MET A 1 213 ? -22.344 -22.159 13.730 1.00 36.28 213 MET A N 1
ATOM 1609 C CA . MET A 1 213 ? -21.169 -22.908 13.243 1.00 36.28 213 MET A CA 1
ATOM 1610 C C . MET A 1 213 ? -20.665 -23.888 14.312 1.00 36.28 213 MET A C 1
ATOM 1612 O O . MET A 1 213 ? -20.526 -23.490 15.471 1.00 36.28 213 MET A O 1
ATOM 1616 N N . PRO A 1 214 ? -20.439 -25.173 13.974 1.00 35.41 214 PRO A N 1
ATOM 1617 C CA . PRO A 1 214 ? -19.813 -26.106 14.900 1.00 35.41 214 PRO A CA 1
ATOM 1618 C C . PRO A 1 214 ? -18.368 -25.659 15.188 1.00 35.41 214 PRO A C 1
ATOM 1620 O O . PRO A 1 214 ? -17.703 -25.164 14.278 1.00 35.41 214 PRO A O 1
ATOM 1623 N N . PRO A 1 215 ? -17.882 -25.813 16.432 1.00 38.31 215 PRO A N 1
ATOM 1624 C CA . PRO A 1 215 ? -16.530 -25.409 16.796 1.00 38.31 215 PRO A CA 1
ATOM 1625 C C . PRO A 1 215 ? -15.494 -26.250 16.042 1.00 38.31 215 PRO A C 1
ATOM 1627 O O . PRO A 1 215 ? -15.621 -27.476 15.965 1.00 38.31 215 PRO A O 1
ATOM 1630 N N . GLU A 1 216 ? -14.465 -25.593 15.505 1.00 42.44 216 GLU A N 1
ATOM 1631 C CA . GLU A 1 216 ? -13.272 -26.281 15.011 1.00 42.44 216 GLU A CA 1
ATOM 1632 C C . GLU A 1 216 ? -12.511 -26.952 16.172 1.00 42.44 216 GLU A C 1
ATOM 1634 O O . GLU A 1 216 ? -12.601 -26.501 17.321 1.00 42.44 216 GLU A O 1
ATOM 1639 N N . PRO A 1 217 ? -11.779 -28.053 15.913 1.00 35.66 217 PRO A N 1
ATOM 1640 C CA . PRO A 1 217 ? -11.058 -28.773 16.953 1.00 35.66 217 PRO A CA 1
ATOM 1641 C C . PRO A 1 217 ? -9.946 -27.909 17.553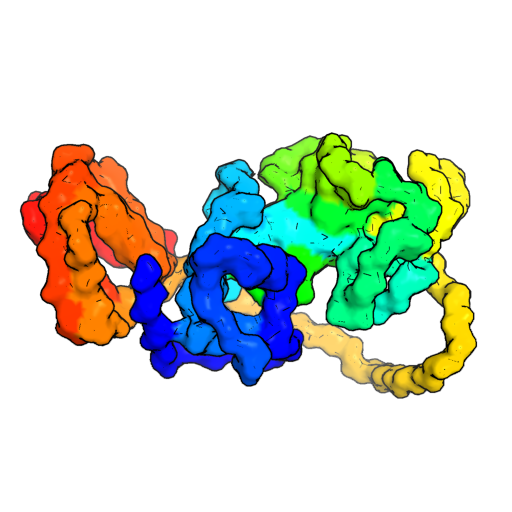 1.00 35.66 217 PRO A C 1
ATOM 1643 O O . PRO A 1 217 ? -9.106 -27.367 16.841 1.00 35.66 217 PRO A O 1
ATOM 1646 N N . ILE A 1 218 ? -9.917 -27.836 18.882 1.00 38.66 218 ILE A N 1
ATOM 1647 C CA . ILE A 1 218 ? -8.855 -27.186 19.652 1.00 38.66 218 ILE A CA 1
ATOM 1648 C C . ILE A 1 218 ? -7.538 -27.945 19.404 1.00 38.66 218 ILE A C 1
ATOM 1650 O O . ILE A 1 218 ? -7.474 -29.156 19.631 1.00 38.66 218 ILE A O 1
ATOM 1654 N N . ALA A 1 219 ? -6.502 -27.240 18.938 1.00 39.12 219 ALA A N 1
ATOM 1655 C CA . ALA A 1 219 ? -5.145 -27.768 18.807 1.00 39.12 219 ALA A CA 1
ATOM 1656 C C . ALA A 1 219 ? -4.584 -28.192 20.182 1.00 39.12 219 ALA A C 1
ATOM 1658 O O . ALA A 1 219 ? -4.845 -27.553 21.201 1.00 39.12 219 ALA A O 1
ATOM 1659 N N . GLY A 1 220 ? -3.869 -29.319 20.213 1.00 35.16 220 GLY A N 1
ATOM 1660 C CA . GLY A 1 220 ? -3.361 -29.950 21.435 1.00 35.16 220 GLY A CA 1
ATOM 1661 C C . GLY A 1 220 ? -2.175 -29.223 22.096 1.00 35.16 220 GLY A C 1
ATOM 1662 O O . GLY A 1 220 ? -1.667 -28.246 21.558 1.00 35.16 220 GLY A O 1
ATOM 1663 N N . PRO A 1 221 ? -1.701 -29.702 23.263 1.00 42.97 221 PRO A N 1
ATOM 1664 C CA . PRO A 1 221 ? -0.891 -28.920 24.207 1.00 42.97 221 PRO A CA 1
ATOM 1665 C C . PRO A 1 221 ? 0.608 -28.767 23.877 1.00 42.97 221 PRO A C 1
ATOM 1667 O O . PRO A 1 221 ? 1.351 -28.326 24.750 1.00 42.97 221 PRO A O 1
ATOM 1670 N N . ASP A 1 222 ? 1.068 -29.123 22.675 1.00 43.75 222 ASP A N 1
ATOM 1671 C CA . ASP A 1 222 ? 2.508 -29.265 22.379 1.00 43.75 222 ASP A CA 1
ATOM 1672 C C . ASP A 1 222 ? 3.126 -28.125 21.539 1.00 43.75 222 ASP A C 1
ATOM 1674 O O . ASP A 1 222 ? 4.298 -28.201 21.169 1.00 43.75 222 ASP A O 1
ATOM 1678 N N . ASP A 1 223 ? 2.406 -27.027 21.290 1.00 40.41 223 ASP A N 1
ATOM 1679 C CA . ASP A 1 223 ? 2.954 -25.862 20.576 1.00 40.41 223 ASP A CA 1
ATOM 1680 C C . ASP A 1 223 ? 3.771 -24.949 21.505 1.00 40.41 223 ASP A C 1
ATOM 1682 O O . ASP A 1 223 ? 3.334 -23.886 21.954 1.00 40.41 223 ASP A O 1
ATOM 1686 N N . VAL A 1 224 ? 5.010 -25.356 21.786 1.00 38.12 224 VAL A N 1
ATOM 1687 C CA . VAL A 1 224 ? 6.038 -24.432 22.284 1.00 38.12 224 VAL A CA 1
ATOM 1688 C C . VAL A 1 224 ? 6.692 -23.752 21.072 1.00 38.12 224 VAL A C 1
ATOM 1690 O O . VAL A 1 224 ? 7.184 -24.458 20.189 1.00 38.12 224 VAL A O 1
ATOM 1693 N N . PRO A 1 225 ? 6.754 -22.407 20.997 1.00 34.81 225 PRO A N 1
ATOM 1694 C CA . PRO A 1 225 ? 7.388 -21.722 19.875 1.00 34.81 225 PRO A CA 1
ATOM 1695 C C . PRO A 1 225 ? 8.862 -22.118 19.745 1.00 34.81 225 PRO A C 1
ATOM 1697 O O . PRO A 1 225 ? 9.653 -21.936 20.673 1.00 34.81 225 PRO A O 1
ATOM 1700 N N . ILE A 1 226 ? 9.243 -22.628 18.574 1.00 38.62 226 ILE A N 1
ATOM 1701 C CA . ILE A 1 226 ? 10.646 -22.832 18.213 1.00 38.62 226 ILE A CA 1
ATOM 1702 C C . ILE A 1 226 ? 11.282 -21.447 18.053 1.00 38.62 226 ILE A C 1
ATOM 1704 O O . ILE A 1 226 ? 10.921 -20.685 17.156 1.00 38.62 226 ILE A O 1
ATOM 1708 N N . LEU A 1 227 ? 12.236 -21.113 18.923 1.00 34.28 227 LEU A N 1
ATOM 1709 C CA . LEU A 1 227 ? 13.109 -19.953 18.747 1.00 34.28 227 LEU A CA 1
ATOM 1710 C C . LEU A 1 227 ? 14.034 -20.216 17.551 1.00 34.28 227 LEU A C 1
ATOM 1712 O O . LEU A 1 227 ? 15.009 -20.955 17.660 1.00 34.28 227 LEU A O 1
ATOM 1716 N N . VAL A 1 228 ? 13.701 -19.630 16.401 1.00 38.75 228 VAL A N 1
ATOM 1717 C CA . VAL A 1 228 ? 14.558 -19.631 15.211 1.00 38.75 228 VAL A CA 1
ATOM 1718 C C . VAL A 1 228 ? 15.661 -18.592 15.418 1.00 38.75 228 VAL A C 1
ATOM 1720 O O . VAL A 1 228 ? 15.377 -17.404 15.568 1.00 38.75 228 VAL A O 1
ATOM 1723 N N . GLU A 1 229 ? 16.922 -19.027 15.435 1.00 35.19 229 GLU A N 1
ATOM 1724 C CA . GLU A 1 229 ? 18.070 -18.122 15.321 1.00 35.19 229 GLU A CA 1
ATOM 1725 C C . GLU A 1 229 ? 17.979 -17.366 13.988 1.00 35.19 229 GLU A C 1
ATOM 1727 O O . GLU A 1 229 ? 17.943 -17.973 12.915 1.00 35.19 229 GLU A O 1
ATOM 1732 N N . LEU A 1 230 ? 17.916 -16.033 14.057 1.00 31.48 230 LEU A N 1
ATOM 1733 C CA . LEU A 1 230 ? 17.928 -15.162 12.884 1.00 31.48 230 LEU A CA 1
ATOM 1734 C C . LEU A 1 230 ? 19.238 -15.378 12.119 1.00 31.48 230 LEU A C 1
ATOM 1736 O O . LEU A 1 230 ? 20.320 -15.080 12.627 1.00 31.48 230 LEU A O 1
ATOM 1740 N N . ALA A 1 231 ? 19.130 -15.887 10.891 1.00 37.16 231 ALA A N 1
ATOM 1741 C CA . ALA A 1 231 ? 20.254 -15.934 9.970 1.00 37.16 231 ALA A CA 1
ATOM 1742 C C . ALA A 1 231 ? 20.819 -14.513 9.770 1.00 37.16 231 ALA A C 1
ATOM 1744 O O . ALA A 1 231 ? 20.052 -13.544 9.788 1.00 37.16 231 ALA A O 1
ATOM 1745 N N . PRO A 1 232 ? 22.142 -14.361 9.573 1.00 42.44 232 PRO A N 1
ATOM 1746 C CA . PRO A 1 232 ? 22.715 -13.070 9.218 1.00 42.44 232 PRO A CA 1
ATOM 1747 C C . PRO A 1 232 ? 22.004 -12.523 7.979 1.00 42.44 232 PRO A C 1
ATOM 1749 O O . PRO A 1 232 ? 21.751 -13.272 7.032 1.00 42.44 232 PRO A O 1
ATOM 1752 N N . ASN A 1 233 ? 21.667 -11.230 8.012 1.00 45.66 233 ASN A N 1
ATOM 1753 C CA . ASN A 1 233 ? 20.962 -10.570 6.918 1.00 45.66 233 ASN A CA 1
ATOM 1754 C C . ASN A 1 233 ? 21.708 -10.851 5.606 1.00 45.66 233 ASN A C 1
ATOM 1756 O O . ASN A 1 233 ? 22.893 -10.509 5.517 1.00 45.66 233 ASN A O 1
ATOM 1760 N N . PRO A 1 234 ? 21.062 -11.483 4.610 1.00 51.44 234 PRO A N 1
ATOM 1761 C CA . PRO A 1 234 ? 21.691 -11.653 3.316 1.00 51.44 234 PRO A CA 1
ATOM 1762 C C . PRO A 1 234 ? 22.032 -10.269 2.750 1.00 51.44 234 PRO A C 1
ATOM 1764 O O . PRO A 1 234 ? 21.349 -9.288 3.075 1.00 51.44 234 PRO A O 1
ATOM 1767 N N . PRO A 1 235 ? 23.087 -10.165 1.926 1.00 56.03 235 PRO A N 1
ATOM 1768 C CA . PRO A 1 235 ? 23.377 -8.919 1.243 1.00 56.03 235 PRO A CA 1
ATOM 1769 C C . PRO A 1 235 ? 22.132 -8.443 0.475 1.00 56.03 235 PRO A C 1
ATOM 1771 O O . PRO A 1 235 ? 21.346 -9.270 -0.002 1.00 56.03 235 PRO A O 1
ATOM 1774 N N . PRO A 1 236 ? 21.921 -7.120 0.376 1.00 63.34 236 PRO A N 1
ATOM 1775 C CA . PRO A 1 236 ? 20.690 -6.550 -0.167 1.00 63.34 236 PRO A CA 1
ATOM 1776 C C . PRO A 1 236 ? 20.444 -6.937 -1.631 1.00 63.34 236 PRO A C 1
ATOM 1778 O O . PRO A 1 236 ? 19.297 -6.925 -2.077 1.00 63.34 236 PRO A O 1
ATOM 1781 N N . PHE A 1 237 ? 21.496 -7.314 -2.364 1.00 72.06 237 PHE A N 1
ATOM 1782 C CA . PHE A 1 237 ? 21.423 -7.745 -3.753 1.00 72.06 237 PHE A CA 1
ATOM 1783 C C . PHE A 1 237 ? 22.170 -9.066 -3.962 1.00 72.06 237 PHE A C 1
ATOM 1785 O O . PHE A 1 237 ? 23.125 -9.379 -3.258 1.00 72.06 237 PHE A O 1
ATOM 1792 N N . ASN A 1 238 ? 21.740 -9.831 -4.965 1.00 83.69 238 ASN A N 1
ATOM 1793 C CA . ASN A 1 238 ? 22.520 -10.928 -5.533 1.00 83.69 238 ASN A CA 1
ATOM 1794 C C . ASN A 1 238 ? 22.844 -10.548 -6.979 1.00 83.69 238 ASN A C 1
ATOM 1796 O O . ASN A 1 238 ? 22.068 -10.836 -7.898 1.00 83.69 238 ASN A O 1
ATOM 1800 N N . VAL A 1 239 ? 23.944 -9.816 -7.155 1.00 85.81 239 VAL A N 1
ATOM 1801 C CA . VAL A 1 239 ? 24.304 -9.195 -8.431 1.00 85.81 239 VAL A CA 1
ATOM 1802 C C . VAL A 1 239 ? 24.615 -10.244 -9.480 1.00 85.81 239 VAL A C 1
ATOM 1804 O O . VAL A 1 239 ? 24.128 -10.127 -10.601 1.00 85.81 239 VAL A O 1
ATOM 1807 N N . GLU A 1 240 ? 25.333 -11.306 -9.110 1.00 86.31 240 GLU A N 1
ATOM 1808 C CA . GLU A 1 240 ? 25.658 -12.414 -10.013 1.00 86.31 240 GLU A CA 1
ATOM 1809 C C . GLU A 1 240 ? 24.389 -13.014 -10.630 1.00 86.31 240 GLU A C 1
ATOM 1811 O O . GLU A 1 240 ? 24.270 -13.127 -11.853 1.00 86.31 240 GLU A O 1
ATOM 1816 N N . LYS A 1 241 ? 23.386 -13.318 -9.798 1.00 82.19 241 LYS A N 1
ATOM 1817 C CA . LYS A 1 241 ? 22.106 -13.852 -10.270 1.00 82.19 241 LYS A CA 1
ATOM 1818 C C . LYS A 1 241 ? 21.329 -12.837 -11.105 1.00 82.19 241 LYS A C 1
ATOM 1820 O O . LYS A 1 241 ? 20.664 -13.236 -12.059 1.00 82.19 241 LYS A O 1
ATOM 1825 N N . ALA A 1 242 ? 21.365 -11.558 -10.740 1.00 79.81 242 ALA A N 1
ATOM 1826 C CA . ALA A 1 242 ? 20.653 -10.501 -11.449 1.00 79.81 242 ALA A CA 1
ATOM 1827 C C . ALA A 1 242 ? 21.213 -10.278 -12.861 1.00 79.81 242 ALA A C 1
ATOM 1829 O O . ALA A 1 242 ? 20.459 -10.307 -13.830 1.00 79.81 242 ALA A O 1
ATOM 1830 N N . VAL A 1 243 ? 22.530 -10.126 -13.011 1.00 89.94 243 VAL A N 1
ATOM 1831 C CA . VAL A 1 243 ? 23.147 -9.807 -14.310 1.00 89.94 243 VAL A CA 1
ATOM 1832 C C . VAL A 1 243 ? 23.229 -11.013 -15.250 1.00 89.94 243 VAL A C 1
ATOM 1834 O O . VAL A 1 243 ? 23.227 -10.842 -16.469 1.00 89.94 243 VAL A O 1
ATOM 1837 N N . ALA A 1 244 ? 23.228 -12.236 -14.707 1.00 87.12 244 ALA A N 1
ATOM 1838 C CA . ALA A 1 244 ? 23.214 -13.475 -15.488 1.00 87.12 244 ALA A CA 1
ATOM 1839 C C . ALA A 1 244 ? 21.860 -13.777 -16.162 1.00 87.12 244 ALA A C 1
ATOM 1841 O O . ALA A 1 244 ? 21.767 -14.703 -16.975 1.00 87.12 244 ALA A O 1
ATOM 1842 N N . GLN A 1 245 ? 20.798 -13.029 -15.841 1.00 79.25 245 GLN A N 1
ATOM 1843 C CA . GLN A 1 245 ? 19.484 -13.225 -16.454 1.00 79.25 245 GLN A CA 1
ATOM 1844 C C . GLN A 1 245 ? 19.542 -12.979 -17.962 1.00 79.25 245 GLN A C 1
ATOM 1846 O O . GLN A 1 245 ? 20.068 -11.963 -18.407 1.00 79.25 245 GLN A O 1
ATOM 1851 N N . LYS A 1 246 ? 18.969 -13.896 -18.750 1.00 87.31 246 LYS A N 1
ATOM 1852 C CA . LYS A 1 246 ? 18.934 -13.799 -20.214 1.00 87.31 246 LYS A CA 1
ATOM 1853 C C . LYS A 1 246 ? 17.618 -13.229 -20.727 1.00 87.31 246 LYS A C 1
ATOM 1855 O O . LYS A 1 246 ? 16.538 -13.715 -20.396 1.00 87.31 246 LYS A O 1
ATOM 1860 N N . LEU A 1 247 ? 17.733 -12.250 -21.608 1.00 73.31 247 LEU A N 1
ATOM 1861 C CA . LEU A 1 247 ? 16.677 -11.685 -22.423 1.00 73.31 247 LEU A CA 1
ATOM 1862 C C . LEU A 1 247 ? 16.642 -12.398 -23.772 1.00 73.31 247 LEU A C 1
ATOM 1864 O O . LEU A 1 247 ? 17.594 -12.357 -24.546 1.00 73.31 247 LEU A O 1
ATOM 1868 N N . VAL A 1 248 ? 15.502 -13.008 -24.087 1.00 77.44 248 VAL A N 1
ATOM 1869 C CA . VAL A 1 248 ? 15.268 -13.609 -25.409 1.00 77.44 248 VAL A CA 1
ATOM 1870 C C . VAL A 1 248 ? 15.291 -12.535 -26.499 1.00 77.44 248 VAL A C 1
ATOM 1872 O O . VAL A 1 248 ? 15.826 -12.769 -27.578 1.00 77.44 248 VAL A O 1
ATOM 1875 N N . ARG A 1 249 ? 14.740 -11.349 -26.212 1.00 78.56 249 ARG A N 1
ATOM 1876 C CA . ARG A 1 249 ? 14.705 -10.210 -27.133 1.00 78.56 249 ARG A CA 1
ATOM 1877 C C . ARG A 1 249 ? 14.562 -8.889 -26.383 1.00 78.56 249 ARG A C 1
ATOM 1879 O O . ARG A 1 249 ? 13.744 -8.783 -25.471 1.00 78.56 249 ARG A O 1
ATOM 1886 N N . PHE A 1 250 ? 15.314 -7.888 -26.818 1.00 84.69 250 PHE A N 1
ATOM 1887 C CA . PHE A 1 250 ? 15.235 -6.494 -26.403 1.00 84.69 250 PHE A CA 1
ATOM 1888 C C . PHE A 1 250 ? 15.073 -5.639 -27.659 1.00 84.69 250 PHE A C 1
ATOM 1890 O O . PHE A 1 250 ? 15.928 -5.675 -28.534 1.00 84.69 250 PHE A O 1
ATOM 1897 N N . GLU A 1 251 ? 13.978 -4.892 -27.781 1.00 86.88 251 GLU A N 1
ATOM 1898 C CA . GLU A 1 251 ? 13.704 -4.097 -28.980 1.00 86.88 251 GLU A CA 1
ATOM 1899 C C . GLU A 1 251 ? 13.032 -2.777 -28.617 1.00 86.88 251 GLU A C 1
ATOM 1901 O O . GLU A 1 251 ? 12.040 -2.732 -27.883 1.00 86.88 251 GLU A O 1
ATOM 1906 N N . GLN A 1 252 ? 13.561 -1.695 -29.179 1.00 84.19 252 GLN A N 1
ATOM 1907 C CA . GLN A 1 252 ? 13.027 -0.353 -29.010 1.00 84.19 252 GLN A CA 1
ATOM 1908 C C . GLN A 1 252 ? 12.284 0.091 -30.275 1.00 84.19 252 GLN A C 1
ATOM 1910 O O . GLN A 1 252 ? 12.849 0.134 -31.365 1.00 84.19 252 GLN A O 1
ATOM 1915 N N . THR A 1 253 ? 11.025 0.512 -30.130 1.00 81.19 253 THR A N 1
ATOM 1916 C CA . THR A 1 253 ? 10.216 1.029 -31.254 1.00 81.19 253 THR A CA 1
ATOM 1917 C C . THR A 1 253 ? 10.548 2.477 -31.633 1.00 81.19 253 THR A C 1
ATOM 1919 O O . THR A 1 253 ? 10.027 2.990 -32.619 1.00 81.19 253 THR A O 1
ATOM 1922 N N . ARG A 1 254 ? 11.349 3.168 -30.815 1.00 86.12 254 ARG A N 1
ATOM 1923 C CA . ARG A 1 254 ? 11.850 4.531 -31.037 1.00 86.12 254 ARG A CA 1
ATOM 1924 C C . ARG A 1 254 ? 13.153 4.742 -30.254 1.00 86.12 254 ARG A C 1
ATOM 1926 O O . ARG A 1 254 ? 13.314 4.076 -29.229 1.00 86.12 254 ARG A O 1
ATOM 1933 N N . PRO A 1 255 ? 14.018 5.686 -30.659 1.00 93.06 255 PRO A N 1
ATOM 1934 C CA . PRO A 1 255 ? 15.184 6.068 -29.868 1.00 93.06 255 PRO A CA 1
ATOM 1935 C C . PRO A 1 255 ? 14.793 6.559 -28.468 1.00 93.06 255 PRO A C 1
ATOM 1937 O O . PRO A 1 255 ? 13.802 7.280 -28.309 1.00 93.06 255 PRO A O 1
ATOM 1940 N N . LEU A 1 256 ? 15.562 6.163 -27.455 1.00 91.81 256 LEU A N 1
ATOM 1941 C CA . LEU A 1 256 ? 15.414 6.597 -26.061 1.00 91.81 256 LEU A CA 1
ATOM 1942 C C . LEU A 1 256 ? 16.748 7.134 -25.546 1.00 91.81 256 LEU A C 1
ATOM 1944 O O . LEU A 1 256 ? 17.799 6.744 -26.042 1.00 91.81 256 LEU A O 1
ATOM 1948 N N . THR A 1 257 ? 16.712 8.016 -24.547 1.00 96.00 257 THR A N 1
ATOM 1949 C CA . THR A 1 257 ? 17.943 8.501 -23.911 1.00 96.00 257 THR A CA 1
ATOM 1950 C C . THR A 1 257 ? 18.624 7.391 -23.115 1.00 96.00 257 THR A C 1
ATOM 1952 O O . THR A 1 257 ? 17.929 6.551 -22.531 1.00 96.00 257 THR A O 1
ATOM 1955 N N . LEU A 1 258 ? 19.956 7.425 -23.013 1.00 95.81 258 LEU A N 1
ATOM 1956 C CA . LEU A 1 258 ? 20.717 6.493 -22.176 1.00 95.81 258 LEU A CA 1
ATOM 1957 C C . LEU A 1 258 ? 20.186 6.470 -20.737 1.00 95.81 258 LEU A C 1
ATOM 1959 O O . LEU A 1 258 ? 19.972 5.403 -20.180 1.00 95.81 258 LEU A O 1
ATOM 1963 N N . ARG A 1 259 ? 19.835 7.624 -20.160 1.00 95.19 259 ARG A N 1
ATOM 1964 C CA . ARG A 1 259 ? 19.188 7.708 -18.840 1.00 95.19 259 ARG A CA 1
ATOM 1965 C C . ARG A 1 259 ? 17.943 6.830 -18.743 1.00 95.19 259 ARG A C 1
ATOM 1967 O O . ARG A 1 259 ? 17.766 6.115 -17.764 1.00 95.19 259 ARG A O 1
ATOM 1974 N N . THR A 1 260 ? 17.079 6.893 -19.752 1.00 90.81 260 THR A N 1
ATOM 1975 C CA . THR A 1 260 ? 15.850 6.091 -19.783 1.00 90.81 260 THR A CA 1
ATOM 1976 C C . THR A 1 260 ? 16.182 4.607 -19.896 1.00 90.81 260 THR A C 1
ATOM 1978 O O . THR A 1 260 ? 15.555 3.787 -19.231 1.00 90.81 260 THR A O 1
ATOM 1981 N N . LEU A 1 261 ? 17.184 4.267 -20.706 1.00 93.75 261 LEU A N 1
ATOM 1982 C CA . LEU A 1 261 ? 17.644 2.896 -20.907 1.00 93.75 261 LEU A CA 1
ATOM 1983 C C . LEU A 1 261 ? 18.279 2.304 -19.643 1.00 93.75 261 LEU A C 1
ATOM 1985 O O . LEU A 1 261 ? 17.993 1.161 -19.311 1.00 93.75 261 LEU A O 1
ATOM 1989 N N . LEU A 1 262 ? 19.057 3.086 -18.893 1.00 92.50 262 LEU A N 1
ATOM 1990 C CA . LEU A 1 262 ? 19.652 2.673 -17.619 1.00 92.50 262 LEU A CA 1
ATOM 1991 C C . LEU A 1 262 ? 18.600 2.481 -16.526 1.00 92.50 262 LEU A C 1
ATOM 1993 O O . LEU A 1 262 ? 18.696 1.533 -15.752 1.00 92.50 262 LEU A O 1
ATOM 1997 N N . VAL A 1 263 ? 17.565 3.328 -16.493 1.00 86.81 263 VAL A N 1
ATOM 1998 C CA . VAL A 1 263 ? 16.411 3.107 -15.611 1.00 86.81 263 VAL A CA 1
ATOM 1999 C C . VAL A 1 263 ? 15.718 1.796 -15.976 1.00 86.81 263 VAL A C 1
ATOM 2001 O O . VAL A 1 263 ? 15.541 0.948 -15.109 1.00 86.81 263 VAL A O 1
ATOM 2004 N N . GLN A 1 264 ? 15.406 1.572 -17.253 1.00 86.12 264 GLN A N 1
ATOM 2005 C CA . GLN A 1 264 ? 14.791 0.317 -17.702 1.00 86.12 264 GLN A CA 1
ATOM 2006 C C . GLN A 1 264 ? 15.661 -0.901 -17.389 1.00 86.12 264 GLN A C 1
ATOM 2008 O O . GLN A 1 264 ? 15.156 -1.936 -16.965 1.00 86.12 264 GLN A O 1
ATOM 2013 N N . TRP A 1 265 ? 16.973 -0.777 -17.563 1.00 92.25 265 TRP A N 1
ATOM 2014 C CA . TRP A 1 265 ? 17.909 -1.827 -17.206 1.00 92.25 265 TRP A CA 1
ATOM 2015 C C . TRP A 1 265 ? 17.885 -2.114 -15.700 1.00 92.25 265 TRP A C 1
ATOM 2017 O O . TRP A 1 265 ? 17.785 -3.276 -15.316 1.00 92.25 265 TRP A O 1
ATOM 2027 N N . SER A 1 266 ? 17.897 -1.077 -14.854 1.00 84.38 266 SER A N 1
ATOM 2028 C CA . SER A 1 266 ? 17.800 -1.224 -13.393 1.00 84.38 266 SER A CA 1
ATOM 2029 C C . SER A 1 266 ? 16.485 -1.882 -12.957 1.00 84.38 266 SER A C 1
ATOM 2031 O O . SER A 1 266 ? 16.462 -2.687 -12.028 1.00 84.38 266 SER A O 1
ATOM 2033 N N . GLU A 1 267 ? 15.390 -1.606 -13.673 1.00 77.62 267 GLU A N 1
ATOM 2034 C CA . GLU A 1 267 ? 14.087 -2.237 -13.447 1.00 77.62 267 GLU A CA 1
ATOM 2035 C C . GLU A 1 267 ? 14.094 -3.725 -13.829 1.00 77.62 267 GLU A C 1
ATOM 2037 O O . GLU A 1 267 ? 13.487 -4.538 -13.134 1.00 77.62 267 GLU A O 1
ATOM 2042 N N . LEU A 1 268 ? 14.786 -4.093 -14.912 1.00 81.62 268 LEU A N 1
ATOM 2043 C CA . LEU A 1 268 ? 14.924 -5.484 -15.352 1.00 81.62 268 LEU A CA 1
ATOM 2044 C C . LEU A 1 268 ? 15.839 -6.299 -14.432 1.00 81.62 268 LEU A C 1
ATOM 2046 O O . LEU A 1 268 ? 15.522 -7.445 -14.124 1.00 81.62 268 LEU A O 1
ATOM 2050 N N . SER A 1 269 ? 16.961 -5.722 -13.998 1.00 84.75 269 SER A N 1
ATOM 2051 C CA . SER A 1 269 ? 17.948 -6.410 -13.158 1.00 84.75 269 SER A CA 1
ATOM 2052 C C . SER A 1 269 ? 17.582 -6.417 -11.676 1.00 84.75 269 SER A C 1
ATOM 2054 O O . SER A 1 269 ? 18.129 -7.220 -10.922 1.00 84.75 269 SER A O 1
ATOM 2056 N N . ALA A 1 270 ? 16.669 -5.536 -11.252 1.00 81.00 270 ALA A N 1
ATOM 2057 C CA . ALA A 1 270 ? 16.417 -5.213 -9.848 1.00 81.00 270 ALA A CA 1
ATOM 2058 C C . ALA A 1 270 ? 17.678 -4.734 -9.099 1.00 81.00 270 ALA A C 1
ATOM 2060 O O . ALA A 1 270 ? 17.734 -4.797 -7.870 1.00 81.00 270 ALA A O 1
ATOM 2061 N N . LEU A 1 271 ? 18.688 -4.247 -9.829 1.00 82.25 271 LEU A N 1
ATOM 2062 C CA . LEU A 1 271 ? 19.887 -3.652 -9.255 1.00 82.25 271 LEU A CA 1
ATOM 2063 C C . LEU A 1 271 ? 19.810 -2.130 -9.369 1.00 82.25 271 LEU A C 1
ATOM 2065 O O . LEU A 1 271 ? 19.606 -1.616 -10.473 1.00 82.25 271 LEU A O 1
ATOM 2069 N N . PRO A 1 272 ? 20.009 -1.385 -8.268 1.00 82.88 272 PRO A N 1
ATOM 2070 C CA . PRO A 1 272 ? 20.159 0.058 -8.359 1.00 82.88 272 PRO A CA 1
ATOM 2071 C C . PRO A 1 272 ? 21.395 0.402 -9.194 1.00 82.88 272 PRO A C 1
ATOM 2073 O O . PRO A 1 272 ? 22.404 -0.306 -9.154 1.00 82.88 272 PRO A O 1
ATOM 2076 N N . ILE A 1 273 ? 21.304 1.501 -9.944 1.00 91.38 273 ILE A N 1
ATOM 2077 C CA . ILE A 1 273 ? 22.397 2.004 -10.769 1.00 91.38 273 ILE A CA 1
ATOM 2078 C C . ILE A 1 273 ? 22.767 3.428 -10.358 1.00 91.38 273 ILE A C 1
ATOM 2080 O O . ILE A 1 273 ? 21.967 4.360 -10.441 1.00 91.38 273 ILE A O 1
ATOM 2084 N N . ASP A 1 274 ? 23.998 3.587 -9.890 1.00 90.88 274 ASP A N 1
ATOM 2085 C CA . ASP A 1 274 ? 24.589 4.868 -9.542 1.00 90.88 274 ASP A CA 1
ATOM 2086 C C . ASP A 1 274 ? 25.221 5.491 -10.790 1.00 90.88 274 ASP A C 1
ATOM 2088 O O . ASP A 1 274 ? 26.224 5.009 -11.319 1.00 90.88 274 ASP A O 1
ATOM 2092 N N . VAL A 1 275 ? 24.598 6.570 -11.261 1.00 93.69 275 VAL A N 1
ATOM 2093 C CA . VAL A 1 275 ? 25.031 7.358 -12.422 1.00 93.69 275 VAL A CA 1
ATOM 2094 C C . VAL A 1 275 ? 25.653 8.697 -12.023 1.00 93.69 275 VAL A C 1
ATOM 2096 O O . VAL A 1 275 ? 25.859 9.550 -12.879 1.00 93.69 275 VAL A O 1
ATOM 2099 N N . SER A 1 276 ? 25.942 8.915 -10.736 1.00 89.19 276 SER A N 1
ATOM 2100 C CA . SER A 1 276 ? 26.416 10.211 -10.224 1.00 89.19 276 SER A CA 1
ATOM 2101 C C . SER A 1 276 ? 27.732 10.688 -10.853 1.00 89.19 276 SER A C 1
ATOM 2103 O O . SER A 1 276 ? 27.967 11.891 -10.932 1.00 89.19 276 SER A O 1
ATOM 2105 N N . ALA A 1 277 ? 28.569 9.762 -11.329 1.00 90.12 277 ALA A N 1
ATOM 2106 C CA . ALA A 1 277 ? 29.831 10.055 -12.009 1.00 90.12 277 ALA A CA 1
ATOM 2107 C C . ALA A 1 277 ? 29.709 10.153 -13.545 1.00 90.12 277 ALA A C 1
ATOM 2109 O O . ALA A 1 277 ? 30.721 10.331 -14.225 1.00 90.12 277 ALA A O 1
ATOM 2110 N N . VAL A 1 278 ? 28.504 10.013 -14.107 1.00 92.75 278 VAL A N 1
ATOM 2111 C CA . VAL A 1 278 ? 28.272 10.025 -15.558 1.00 92.75 278 VAL A CA 1
ATOM 2112 C C . VAL A 1 278 ? 27.902 11.442 -16.022 1.00 92.75 278 VAL A C 1
ATOM 2114 O O . VAL A 1 278 ? 26.987 12.034 -15.449 1.00 92.75 278 VAL A O 1
ATOM 2117 N N . PRO A 1 279 ? 28.555 11.993 -17.066 1.00 91.88 279 PRO A N 1
ATOM 2118 C CA . PRO A 1 279 ? 28.195 13.297 -17.625 1.00 91.88 279 PRO A CA 1
ATOM 2119 C C . PRO A 1 279 ? 26.748 13.343 -18.135 1.00 91.88 279 PRO A C 1
ATOM 2121 O O . PRO A 1 279 ? 26.270 12.401 -18.774 1.00 91.88 279 PRO A O 1
ATOM 2124 N N . ASP A 1 280 ? 26.055 14.462 -17.913 1.00 90.38 280 ASP A N 1
ATOM 2125 C CA . ASP A 1 280 ? 24.663 14.630 -18.345 1.00 90.38 280 ASP A CA 1
ATOM 2126 C C . ASP A 1 280 ? 24.511 14.581 -19.872 1.00 90.38 280 ASP A C 1
ATOM 2128 O O . ASP A 1 280 ? 23.477 14.133 -20.372 1.00 90.38 280 ASP A O 1
ATOM 2132 N N . GLU A 1 281 ? 25.529 14.996 -20.629 1.00 91.94 281 GLU A N 1
ATOM 2133 C CA . GLU A 1 281 ? 25.544 14.892 -22.088 1.00 91.94 281 GLU A CA 1
ATOM 2134 C C . GLU A 1 281 ? 25.428 13.431 -22.540 1.00 91.94 281 GLU A C 1
ATOM 2136 O O . GLU A 1 281 ? 24.591 13.118 -23.385 1.00 91.94 281 GLU A O 1
ATOM 2141 N N . ALA A 1 282 ? 26.198 12.534 -21.917 1.00 91.50 282 ALA A N 1
ATOM 2142 C CA . ALA A 1 282 ? 26.163 11.102 -22.202 1.00 91.50 282 ALA A CA 1
ATOM 2143 C C . ALA A 1 282 ? 24.815 10.481 -21.800 1.00 91.50 282 ALA A C 1
ATOM 2145 O O . ALA A 1 282 ? 24.233 9.692 -22.540 1.00 91.50 282 ALA A O 1
ATOM 2146 N N . LEU A 1 283 ? 24.256 10.884 -20.653 1.00 92.31 283 LEU A N 1
ATOM 2147 C CA . LEU A 1 283 ? 22.953 10.396 -20.185 1.00 92.31 283 LEU A CA 1
ATOM 2148 C C . LEU A 1 283 ? 21.784 10.810 -21.093 1.00 92.31 283 LEU A C 1
ATOM 2150 O O . LEU A 1 283 ? 20.760 10.121 -21.133 1.00 92.31 283 LEU A O 1
ATOM 2154 N N . ASN A 1 284 ? 21.907 11.929 -21.803 1.00 93.12 284 ASN A N 1
ATOM 2155 C CA . ASN A 1 284 ? 20.861 12.453 -22.680 1.00 93.12 284 ASN A CA 1
ATOM 2156 C C . ASN A 1 284 ? 21.016 12.022 -24.146 1.00 93.12 284 ASN A C 1
ATOM 2158 O O . ASN A 1 284 ? 20.136 12.319 -24.959 1.00 93.12 284 ASN A O 1
ATOM 2162 N N . GLU A 1 285 ? 22.081 11.296 -24.482 1.00 93.19 285 GLU A N 1
ATOM 2163 C CA . GLU A 1 285 ? 22.289 10.752 -25.818 1.00 93.19 285 GLU A CA 1
ATOM 2164 C C . GLU A 1 285 ? 21.194 9.738 -26.168 1.00 93.19 285 GLU A C 1
ATOM 2166 O O . GLU A 1 285 ? 20.841 8.872 -25.363 1.00 93.19 285 GLU A O 1
ATOM 2171 N N . GLN A 1 286 ? 20.615 9.871 -27.365 1.00 93.56 286 GLN A N 1
ATOM 2172 C CA . GLN A 1 286 ? 19.560 8.980 -27.834 1.00 93.56 286 GLN A CA 1
ATOM 2173 C C . GLN A 1 286 ? 20.147 7.772 -28.545 1.00 93.56 286 GLN A C 1
ATOM 2175 O O . GLN A 1 286 ? 20.946 7.909 -29.466 1.00 93.56 286 GLN A O 1
ATOM 2180 N N . GLN A 1 287 ? 19.672 6.596 -28.161 1.00 92.50 287 GLN A N 1
ATOM 2181 C CA . GLN A 1 287 ? 20.122 5.327 -28.701 1.00 92.50 287 GLN A CA 1
ATOM 2182 C C . GLN A 1 287 ? 18.924 4.429 -29.016 1.00 92.50 287 GLN A C 1
ATOM 2184 O O . GLN A 1 287 ? 17.854 4.530 -28.398 1.00 92.50 287 GLN A O 1
ATOM 2189 N N . GLN A 1 288 ? 19.104 3.554 -30.001 1.00 91.75 288 GLN A N 1
ATOM 2190 C CA . GLN A 1 288 ? 18.128 2.546 -30.384 1.00 91.75 288 GLN A CA 1
ATOM 2191 C C . GLN A 1 288 ? 18.846 1.226 -30.654 1.00 91.75 288 GLN A C 1
ATOM 2193 O O . GLN A 1 288 ? 19.735 1.156 -31.496 1.00 91.75 288 GLN A O 1
ATOM 2198 N N . HIS A 1 289 ? 18.399 0.187 -29.968 1.00 90.25 289 HIS A N 1
ATOM 2199 C CA . HIS A 1 289 ? 18.983 -1.139 -29.950 1.00 90.25 289 HIS A CA 1
ATOM 2200 C C . HIS A 1 289 ? 17.905 -2.185 -30.242 1.00 90.25 289 HIS A C 1
ATOM 2202 O O . HIS A 1 289 ? 16.725 -2.028 -29.896 1.00 90.25 289 HIS A O 1
ATOM 2208 N N . SER A 1 290 ? 18.329 -3.264 -30.892 1.00 91.81 290 SER A N 1
ATOM 2209 C CA . SER A 1 290 ? 17.529 -4.461 -31.135 1.00 91.81 290 SER A CA 1
ATOM 2210 C C . SER A 1 290 ? 18.439 -5.670 -30.979 1.00 91.81 290 SER A C 1
ATOM 2212 O O . SER A 1 290 ? 19.257 -5.947 -31.852 1.00 91.81 290 SER A O 1
ATOM 2214 N N . LEU A 1 291 ? 18.308 -6.366 -29.857 1.00 89.94 291 LEU A N 1
ATOM 2215 C CA . LEU A 1 291 ? 19.183 -7.453 -29.439 1.00 89.94 291 LEU A CA 1
ATOM 2216 C C . LEU A 1 291 ? 18.353 -8.715 -29.181 1.00 89.94 291 LEU A C 1
ATOM 2218 O O . LEU A 1 291 ? 17.214 -8.636 -28.720 1.00 89.94 291 LEU A O 1
ATOM 2222 N N . GLU A 1 292 ? 18.918 -9.888 -29.451 1.00 88.19 292 GLU A N 1
ATOM 2223 C CA . GLU A 1 292 ? 18.281 -11.181 -29.184 1.00 88.19 292 GLU A CA 1
ATOM 2224 C C . GLU A 1 292 ? 19.240 -12.094 -28.417 1.00 88.19 292 GLU A C 1
ATOM 2226 O O . GLU A 1 292 ? 20.432 -12.139 -28.707 1.00 88.19 292 GLU A O 1
ATOM 2231 N N . ASN A 1 293 ? 18.705 -12.844 -27.452 1.00 88.56 293 ASN A N 1
ATOM 2232 C CA . ASN A 1 293 ? 19.430 -13.804 -26.613 1.00 88.56 293 ASN A CA 1
ATOM 2233 C C . ASN A 1 293 ? 20.642 -13.230 -25.849 1.00 88.56 293 ASN A C 1
ATOM 2235 O O . ASN A 1 293 ? 21.675 -13.894 -25.763 1.00 88.56 293 ASN A O 1
ATOM 2239 N N . VAL A 1 294 ? 20.499 -12.042 -25.253 1.00 91.38 294 VAL A N 1
ATOM 2240 C CA . VAL A 1 294 ? 21.560 -11.367 -24.474 1.00 91.38 294 VAL A CA 1
ATOM 2241 C C . VAL A 1 294 ? 21.308 -11.480 -22.975 1.00 91.38 294 VAL A C 1
ATOM 2243 O O . VAL A 1 294 ? 20.161 -11.495 -22.540 1.00 91.38 294 VAL A O 1
ATOM 2246 N N . SER A 1 295 ? 22.347 -11.545 -22.157 1.00 93.12 295 SER A N 1
ATOM 2247 C CA . SER A 1 295 ? 22.241 -11.381 -20.704 1.00 93.12 295 SER A CA 1
ATOM 2248 C C . SER A 1 295 ? 22.036 -9.918 -20.305 1.00 93.12 295 SER A C 1
ATOM 2250 O O . SER A 1 295 ? 22.279 -9.007 -21.093 1.00 93.12 295 SER A O 1
ATOM 2252 N N . LEU A 1 296 ? 21.600 -9.667 -19.068 1.00 90.94 296 LEU A N 1
ATOM 2253 C CA . LEU A 1 296 ? 21.519 -8.305 -18.542 1.00 90.94 296 LEU A CA 1
ATOM 2254 C C . LEU A 1 296 ? 22.907 -7.673 -18.388 1.00 90.94 296 LEU A C 1
ATOM 2256 O O . LEU A 1 296 ? 23.023 -6.471 -18.594 1.00 90.94 296 LEU A O 1
ATOM 2260 N N . ALA A 1 297 ? 23.953 -8.453 -18.105 1.00 94.75 297 ALA A N 1
ATOM 2261 C CA . ALA A 1 297 ? 25.332 -7.965 -18.171 1.00 94.75 297 ALA A CA 1
ATOM 2262 C C . ALA A 1 297 ? 25.675 -7.436 -19.575 1.00 94.75 297 ALA A C 1
ATOM 2264 O O . ALA A 1 297 ? 26.057 -6.279 -19.720 1.00 94.75 297 ALA A O 1
ATOM 2265 N N . GLU A 1 298 ? 25.456 -8.257 -20.606 1.00 95.25 298 GLU A N 1
ATOM 2266 C CA . GLU A 1 298 ? 25.745 -7.907 -22.005 1.00 95.25 298 GLU A CA 1
ATOM 2267 C C . GLU A 1 298 ? 24.872 -6.741 -22.489 1.00 95.25 298 GLU A C 1
ATOM 2269 O O . GLU A 1 298 ? 25.367 -5.835 -23.150 1.00 95.25 298 GLU A O 1
ATOM 2274 N N . LEU A 1 299 ? 23.589 -6.703 -22.107 1.00 95.25 299 LEU A N 1
ATOM 2275 C CA . LEU A 1 299 ? 22.729 -5.558 -22.408 1.00 95.25 299 LEU A CA 1
ATOM 2276 C C . LEU A 1 299 ? 23.277 -4.277 -21.773 1.00 95.25 299 LEU A C 1
ATOM 2278 O O . LEU A 1 299 ? 23.279 -3.245 -22.433 1.00 95.25 299 LEU A O 1
ATOM 2282 N N . LEU A 1 300 ? 23.717 -4.311 -20.508 1.00 96.50 300 LEU A N 1
ATOM 2283 C CA . LEU A 1 300 ? 24.271 -3.113 -19.874 1.00 96.50 300 LEU A CA 1
ATOM 2284 C C . LEU A 1 300 ? 25.510 -2.631 -20.621 1.00 96.50 300 LEU A C 1
ATOM 2286 O O . LEU A 1 300 ? 25.623 -1.436 -20.868 1.00 96.50 300 LEU A O 1
ATOM 2290 N N . GLU A 1 301 ? 26.407 -3.549 -20.985 1.00 96.19 301 GLU A N 1
ATOM 2291 C CA . GLU A 1 301 ? 27.607 -3.229 -21.757 1.00 96.19 301 GLU A CA 1
ATOM 2292 C C . GLU A 1 301 ? 27.258 -2.555 -23.088 1.00 96.19 301 GLU A C 1
ATOM 2294 O O . GLU A 1 301 ? 27.780 -1.475 -23.356 1.00 96.19 301 GLU A O 1
ATOM 2299 N N . GLU A 1 302 ? 26.317 -3.105 -23.859 1.00 95.88 302 GLU A N 1
ATOM 2300 C CA . GLU A 1 302 ? 25.853 -2.526 -25.132 1.00 95.88 302 GLU A CA 1
ATOM 2301 C C . GLU A 1 302 ? 25.233 -1.126 -24.970 1.00 95.88 302 GLU A C 1
ATOM 2303 O O . GLU A 1 302 ? 25.394 -0.253 -25.823 1.00 95.88 302 GLU A O 1
ATOM 2308 N N . LEU A 1 303 ? 24.535 -0.870 -23.859 1.00 95.56 303 LEU A N 1
ATOM 2309 C CA . LEU A 1 303 ? 23.953 0.447 -23.584 1.00 95.56 303 LEU A CA 1
ATOM 2310 C C . LEU A 1 303 ? 25.020 1.497 -23.248 1.00 95.56 303 LEU A C 1
ATOM 2312 O O . LEU A 1 303 ? 24.894 2.663 -23.625 1.00 95.56 303 LEU A O 1
ATOM 2316 N N . ILE A 1 304 ? 26.055 1.106 -22.503 1.00 96.19 304 ILE A N 1
ATOM 2317 C CA . ILE A 1 304 ? 27.036 2.048 -21.952 1.00 96.19 304 ILE A CA 1
ATOM 2318 C C . ILE A 1 304 ? 28.298 2.206 -22.809 1.00 96.19 304 ILE A C 1
ATOM 2320 O O . ILE A 1 304 ? 29.056 3.158 -22.605 1.00 96.19 304 ILE A O 1
ATOM 2324 N N . GLU A 1 305 ? 28.532 1.298 -23.758 1.00 94.94 305 GLU A N 1
ATOM 2325 C CA . GLU A 1 305 ? 29.698 1.307 -24.646 1.00 94.94 305 GLU A CA 1
ATOM 2326 C C . GLU A 1 305 ? 29.769 2.555 -25.545 1.00 94.94 305 GLU A C 1
ATOM 2328 O O . GLU A 1 305 ? 30.825 3.201 -25.530 1.00 94.94 305 GLU A O 1
ATOM 2333 N N . PRO A 1 306 ? 28.680 3.012 -26.203 1.00 93.25 306 PRO A N 1
ATOM 2334 C CA . PRO A 1 306 ? 28.715 4.234 -27.012 1.00 93.25 306 PRO A CA 1
ATOM 2335 C C . PRO A 1 306 ? 29.089 5.482 -26.199 1.00 93.25 306 PRO A C 1
ATOM 2337 O O . PRO A 1 306 ? 29.762 6.382 -26.698 1.00 93.25 306 PRO A O 1
ATOM 2340 N N . ALA A 1 307 ? 28.708 5.499 -24.918 1.00 92.06 307 ALA A N 1
ATOM 2341 C CA . ALA A 1 307 ? 28.988 6.580 -23.977 1.00 92.06 307 ALA A CA 1
ATOM 2342 C C . ALA A 1 307 ? 30.373 6.475 -23.305 1.00 92.06 307 ALA A C 1
ATOM 2344 O O . ALA A 1 307 ? 30.691 7.288 -22.437 1.00 92.06 307 ALA A O 1
ATOM 2345 N N . GLN A 1 308 ? 31.195 5.486 -23.681 1.00 93.75 308 GLN A N 1
ATOM 2346 C CA . GLN A 1 308 ? 32.519 5.220 -23.106 1.00 93.75 308 GLN A CA 1
ATOM 2347 C C . GLN A 1 308 ? 32.492 5.068 -21.577 1.00 93.75 308 GLN A C 1
ATOM 2349 O O . GLN A 1 308 ? 33.354 5.597 -20.879 1.00 93.75 308 GLN A O 1
ATOM 2354 N N . LEU A 1 309 ? 31.510 4.340 -21.036 1.00 95.12 309 LEU A N 1
ATOM 2355 C CA . LEU A 1 309 ? 31.417 4.082 -19.596 1.00 95.12 309 LEU A CA 1
ATOM 2356 C C . LEU A 1 309 ? 31.789 2.631 -19.251 1.00 95.12 309 LEU A C 1
ATOM 2358 O O . LEU A 1 309 ? 31.796 1.726 -20.089 1.00 95.12 309 LEU A O 1
ATOM 2362 N N . ALA A 1 310 ? 32.127 2.412 -17.987 1.00 94.44 310 ALA A N 1
ATOM 2363 C CA . ALA A 1 310 ? 32.341 1.109 -17.376 1.00 94.44 310 ALA A CA 1
ATOM 2364 C C . ALA A 1 310 ? 31.392 0.931 -16.185 1.00 94.44 310 ALA A C 1
ATOM 2366 O O . ALA A 1 310 ? 31.040 1.907 -15.518 1.00 94.44 310 ALA A O 1
ATOM 2367 N N . ALA A 1 311 ? 31.009 -0.316 -15.916 1.00 95.44 311 ALA A N 1
ATOM 2368 C CA . ALA A 1 311 ? 30.154 -0.692 -14.798 1.00 95.44 311 ALA A CA 1
ATOM 2369 C C . ALA A 1 311 ? 30.955 -1.475 -13.749 1.00 95.44 311 ALA A C 1
ATOM 2371 O O . ALA A 1 311 ? 31.609 -2.464 -14.076 1.00 95.44 311 ALA A O 1
ATOM 2372 N N . ASP A 1 312 ? 30.877 -1.041 -12.492 1.00 94.44 312 ASP A N 1
ATOM 2373 C CA . ASP A 1 312 ? 31.343 -1.797 -11.331 1.00 94.44 312 ASP A CA 1
ATOM 2374 C C . ASP A 1 312 ? 30.141 -2.436 -10.624 1.00 94.44 312 ASP A C 1
ATOM 2376 O O . ASP A 1 312 ? 29.128 -1.774 -10.385 1.00 94.44 312 ASP A O 1
ATOM 2380 N N . PHE A 1 313 ? 30.274 -3.708 -10.252 1.00 92.75 313 PHE A N 1
ATOM 2381 C CA . PHE A 1 313 ? 29.216 -4.531 -9.665 1.00 92.75 313 PHE A CA 1
ATOM 2382 C C . PHE A 1 313 ? 29.523 -4.866 -8.199 1.00 92.75 313 PHE A C 1
ATOM 2384 O O . PHE A 1 313 ? 30.659 -5.216 -7.875 1.00 92.75 313 PHE A O 1
ATOM 2391 N N . SER A 1 314 ? 28.528 -4.778 -7.312 1.00 88.31 314 SER A N 1
ATOM 2392 C CA . SER A 1 314 ? 28.668 -5.148 -5.896 1.00 88.31 314 SER A CA 1
ATOM 2393 C C . SER A 1 314 ? 27.336 -5.520 -5.256 1.00 88.31 314 SER A C 1
ATOM 2395 O O . SER A 1 314 ? 26.349 -4.800 -5.401 1.00 88.31 314 SER A O 1
ATOM 2397 N N . ASP A 1 315 ? 27.336 -6.578 -4.450 1.00 81.69 315 ASP A N 1
ATOM 2398 C CA . ASP A 1 315 ? 26.171 -7.002 -3.667 1.00 81.69 315 ASP A CA 1
ATOM 2399 C C . ASP A 1 315 ? 25.745 -5.981 -2.590 1.00 81.69 315 ASP A C 1
ATOM 2401 O O . ASP A 1 315 ? 24.649 -6.087 -2.044 1.00 81.69 315 ASP A O 1
ATOM 2405 N N . GLU A 1 316 ? 26.566 -4.961 -2.305 1.00 75.38 316 GLU A N 1
ATOM 2406 C CA . GLU A 1 316 ? 26.235 -3.879 -1.365 1.00 75.38 316 GLU A CA 1
ATOM 2407 C C . GLU A 1 316 ? 25.468 -2.717 -2.014 1.00 75.38 316 GLU A C 1
ATOM 2409 O O . GLU A 1 316 ? 24.622 -2.102 -1.367 1.00 75.38 316 GLU A O 1
ATOM 2414 N N . PHE A 1 317 ? 25.767 -2.388 -3.277 1.00 81.88 317 PHE A N 1
ATOM 2415 C CA . PHE A 1 317 ? 25.260 -1.171 -3.932 1.00 81.88 317 PHE A CA 1
ATOM 2416 C C . PHE A 1 317 ? 24.692 -1.387 -5.341 1.00 81.88 317 PHE A C 1
ATOM 2418 O O . PHE A 1 317 ? 24.313 -0.414 -5.987 1.00 81.88 317 PHE A O 1
ATOM 2425 N N . GLY A 1 318 ? 24.626 -2.626 -5.830 1.00 89.94 318 GLY A N 1
ATOM 2426 C CA . GLY A 1 318 ? 24.150 -2.955 -7.171 1.00 89.94 318 GLY A CA 1
ATOM 2427 C C . GLY A 1 318 ? 25.198 -2.643 -8.235 1.00 89.94 318 GLY A C 1
ATOM 2428 O O . GLY A 1 318 ? 26.149 -3.406 -8.414 1.00 89.94 318 GLY A O 1
ATOM 2429 N N . VAL A 1 319 ? 25.012 -1.532 -8.950 1.00 94.44 319 VAL A N 1
ATOM 2430 C CA . VAL A 1 319 ? 25.860 -1.107 -10.071 1.00 94.44 319 VAL A CA 1
ATOM 2431 C C . VAL A 1 319 ? 26.287 0.344 -9.909 1.00 94.44 319 VAL A C 1
ATOM 2433 O O . VAL A 1 319 ? 25.471 1.208 -9.600 1.00 94.44 319 VAL A O 1
ATOM 2436 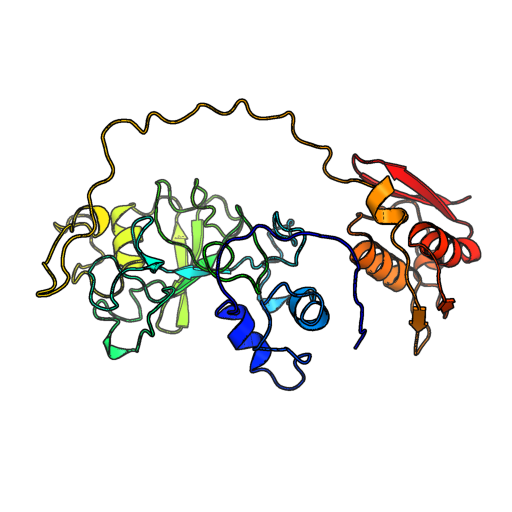N N . ARG A 1 320 ? 27.554 0.643 -10.194 1.00 94.88 320 ARG A N 1
ATOM 2437 C CA . ARG A 1 320 ? 28.051 2.017 -10.328 1.00 94.88 320 ARG A CA 1
ATOM 2438 C C . ARG A 1 320 ? 28.671 2.221 -11.699 1.00 94.88 320 ARG A C 1
ATOM 2440 O O . ARG A 1 320 ? 29.536 1.448 -12.100 1.00 94.88 320 ARG A O 1
ATOM 2447 N N . LEU A 1 321 ? 28.250 3.271 -12.396 1.00 95.38 321 LEU A N 1
ATOM 2448 C CA . LEU A 1 321 ? 28.844 3.662 -13.668 1.00 95.38 321 LEU A CA 1
ATOM 2449 C C . LEU A 1 321 ? 29.944 4.699 -13.463 1.00 95.38 321 LEU A C 1
ATOM 2451 O O . LEU A 1 321 ? 29.823 5.610 -12.644 1.00 95.38 321 LEU A O 1
ATOM 2455 N N . LYS A 1 322 ? 31.005 4.577 -14.255 1.00 90.81 322 LYS A N 1
ATOM 2456 C CA . LYS A 1 322 ? 32.111 5.535 -14.317 1.00 90.81 322 LYS A CA 1
ATOM 2457 C C . LYS A 1 322 ? 32.573 5.719 -15.763 1.00 90.81 322 LYS A C 1
ATOM 2459 O O . LYS A 1 322 ? 32.433 4.784 -16.550 1.00 90.81 322 LYS A O 1
ATOM 2464 N N . PRO A 1 323 ? 33.139 6.878 -16.124 1.00 90.88 323 PRO A N 1
ATOM 2465 C CA . PRO A 1 323 ? 33.849 7.027 -17.390 1.00 90.88 323 PRO A CA 1
ATOM 2466 C C . PRO A 1 323 ? 34.971 5.986 -17.518 1.00 90.88 323 PRO A C 1
ATOM 2468 O O . PRO A 1 323 ? 35.611 5.650 -16.516 1.00 90.88 323 PRO A O 1
ATOM 2471 N N . ARG A 1 324 ? 35.171 5.461 -18.730 1.00 84.50 324 ARG A N 1
ATOM 2472 C CA . ARG A 1 324 ? 36.344 4.64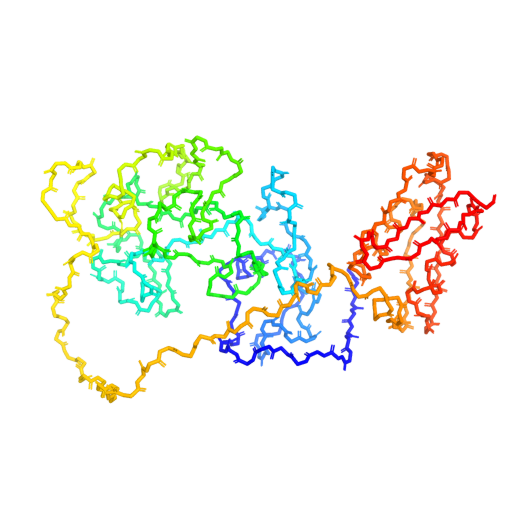5 -19.075 1.00 84.50 324 ARG A CA 1
ATOM 2473 C C . ARG A 1 324 ? 37.614 5.485 -19.133 1.00 84.50 324 ARG A C 1
ATOM 2475 O O . ARG A 1 324 ? 37.532 6.678 -19.499 1.00 84.50 324 ARG A O 1
#